Protein AF-A0AAD4F7E1-F1 (afdb_monomer_lite)

Secondary structure (DSSP, 8-state):
-HHHHHHHIIIIIS--TT-GGGS-TT--SSS--TTTEEEEE-SSHHHHHHHHHHHHHHS-SS-------------HHHHHHHIIIIITTTS-GGGSSGGGHHHHHHHHHHHHHH-TTHHHHS-HHHHHHHHHHHHHHHHHHHT---SS--TTS--GGGHHHHHHHHHHHHHHHHHHHTTSSS-SEEEEE--SHHHHHHHHHTTTTSSTTHHHHTSPPPTT-EEEEEEEEE-----SS-----EEEEEEEEE-TT-TT---EE-

Sequence (263 aa):
MLDQGAAFRNRYLRPSRYDEYVGIVGVKSKHINNSHLNVEASTDRRSSASATAFLQGLYPPWPYTSCDLDVPPHNRVFYSSLWDKVFCEAFPRSEANFYNAHELYNYAAFLWGHDNKTRSVMTPDNLEMLRQLAWQEQTLKHGNIPALGDPQEDPLSFIAGRTLCSRVAALFAENIESGGKRNKLNLAFTSHEPFLGFFALANLANGASSNIFSQLPDPGATLTFELFSIETEATDSYDSSTSYGHNVAYHDENDSCNQRQLL

Structure (mmCIF, N/CA/C/O backbone):
data_AF-A0AAD4F7E1-F1
#
_entry.id   AF-A0AAD4F7E1-F1
#
loop_
_atom_site.group_PDB
_atom_site.id
_atom_site.type_symbol
_atom_site.label_atom_id
_atom_site.label_alt_id
_atom_site.label_comp_id
_atom_site.label_asym_id
_atom_site.label_entity_id
_atom_site.label_seq_id
_atom_site.pdbx_PDB_ins_code
_atom_site.Cartn_x
_atom_site.Cartn_y
_atom_site.Cartn_z
_atom_site.occupancy
_atom_site.B_iso_or_equiv
_atom_site.auth_seq_id
_atom_site.auth_comp_id
_atom_site.auth_asym_id
_atom_site.auth_atom_id
_atom_site.pdbx_PDB_model_num
ATOM 1 N N . MET A 1 1 ? 7.174 -8.850 4.051 1.00 67.31 1 MET A N 1
ATOM 2 C CA . MET A 1 1 ? 5.767 -9.168 4.430 1.00 67.31 1 MET A CA 1
ATOM 3 C C . MET A 1 1 ? 5.593 -10.100 5.634 1.00 67.31 1 MET A C 1
ATOM 5 O O . MET A 1 1 ? 4.801 -9.770 6.512 1.00 67.31 1 MET A O 1
ATOM 9 N N . LEU A 1 2 ? 6.266 -11.264 5.709 1.00 59.03 2 LEU A N 1
ATOM 10 C CA . LEU A 1 2 ? 6.235 -12.117 6.920 1.00 59.03 2 LEU A CA 1
ATOM 11 C C . LEU A 1 2 ? 6.606 -11.291 8.165 1.00 59.03 2 LEU A C 1
ATOM 13 O O . LEU A 1 2 ? 5.894 -11.274 9.167 1.00 59.03 2 LEU A O 1
ATOM 17 N N . ASP A 1 3 ? 7.687 -10.535 8.037 1.00 60.81 3 ASP A N 1
ATOM 18 C CA . ASP A 1 3 ? 8.291 -9.765 9.117 1.00 60.81 3 ASP A CA 1
ATOM 19 C C . ASP A 1 3 ? 7.415 -8.576 9.534 1.00 60.81 3 ASP A C 1
ATOM 21 O O . ASP A 1 3 ? 7.286 -8.311 10.726 1.00 60.81 3 ASP A O 1
ATOM 25 N N . GLN A 1 4 ? 6.696 -7.949 8.592 1.00 66.88 4 GLN A N 1
ATOM 26 C CA . GLN A 1 4 ? 5.668 -6.945 8.897 1.00 66.88 4 GLN A CA 1
ATOM 27 C C . GLN A 1 4 ? 4.535 -7.523 9.753 1.00 66.88 4 GLN A C 1
ATOM 29 O O . GLN A 1 4 ? 4.127 -6.919 10.745 1.00 66.88 4 GLN A O 1
ATOM 34 N N . GLY A 1 5 ? 4.088 -8.751 9.465 1.00 66.38 5 GLY A N 1
ATOM 35 C CA . GLY A 1 5 ? 3.150 -9.461 10.337 1.00 66.38 5 GLY A CA 1
ATOM 36 C C . GLY A 1 5 ? 3.700 -9.654 11.758 1.00 66.38 5 GLY A C 1
ATOM 37 O O . GLY A 1 5 ? 2.971 -9.492 12.741 1.00 66.38 5 GLY A O 1
ATOM 38 N N . ALA A 1 6 ? 4.998 -9.948 11.889 1.00 66.75 6 ALA A N 1
ATOM 39 C CA . ALA A 1 6 ? 5.670 -10.090 13.182 1.00 66.75 6 ALA A CA 1
ATOM 40 C C . ALA A 1 6 ? 5.860 -8.741 13.914 1.00 66.75 6 ALA A C 1
ATOM 42 O O . ALA A 1 6 ? 5.690 -8.680 15.136 1.00 66.75 6 ALA A O 1
ATOM 43 N N . ALA A 1 7 ? 6.127 -7.650 13.191 1.00 70.19 7 ALA A N 1
ATOM 44 C CA . ALA A 1 7 ? 6.161 -6.291 13.732 1.00 70.19 7 ALA A CA 1
ATOM 45 C C . ALA A 1 7 ? 4.780 -5.880 14.275 1.00 70.19 7 ALA A C 1
ATOM 47 O O . ALA A 1 7 ? 4.654 -5.515 15.449 1.00 70.19 7 ALA A O 1
ATOM 48 N N . PHE A 1 8 ? 3.717 -6.070 13.483 1.00 76.50 8 PHE A N 1
ATOM 49 C CA . PHE A 1 8 ? 2.327 -5.851 13.903 1.00 76.50 8 PHE A CA 1
ATOM 50 C C . PHE A 1 8 ? 1.940 -6.692 15.122 1.00 76.50 8 PHE A C 1
ATOM 52 O O . PHE A 1 8 ? 1.280 -6.200 16.039 1.00 76.50 8 PHE A O 1
ATOM 59 N N . ARG A 1 9 ? 2.380 -7.954 15.180 1.00 76.25 9 ARG A N 1
ATOM 60 C CA . ARG A 1 9 ? 2.178 -8.824 16.345 1.00 76.25 9 ARG A CA 1
ATOM 61 C C . ARG A 1 9 ? 2.792 -8.240 17.612 1.00 76.25 9 ARG A C 1
ATOM 63 O O . ARG A 1 9 ? 2.140 -8.260 18.657 1.00 76.25 9 ARG A O 1
ATOM 70 N N . ASN A 1 10 ? 4.027 -7.756 17.530 1.00 72.94 10 ASN A N 1
ATOM 71 C CA . ASN A 1 10 ? 4.736 -7.198 18.676 1.00 72.94 10 ASN A CA 1
ATOM 72 C C . ASN A 1 10 ? 4.137 -5.849 19.105 1.00 72.94 10 ASN A C 1
ATOM 74 O O . ASN A 1 10 ? 3.971 -5.626 20.299 1.00 72.94 10 ASN A O 1
ATOM 78 N N . ARG A 1 11 ? 3.718 -5.001 18.158 1.00 77.56 11 ARG A N 1
ATOM 79 C CA . ARG A 1 11 ? 3.070 -3.711 18.442 1.00 77.56 11 ARG A CA 1
ATOM 80 C C . ARG A 1 11 ? 1.660 -3.867 19.028 1.00 77.56 11 ARG A C 1
ATOM 82 O O . ARG A 1 11 ? 1.383 -3.346 20.102 1.00 77.56 11 ARG A O 1
ATOM 89 N N . TYR A 1 12 ? 0.781 -4.608 18.353 1.00 82.19 12 TYR A N 1
ATOM 90 C CA . TYR A 1 12 ? -0.664 -4.579 18.619 1.00 82.19 12 TYR A CA 1
ATOM 91 C C . TYR A 1 12 ? -1.204 -5.775 19.411 1.00 82.19 12 TYR A C 1
ATOM 93 O O . TYR A 1 12 ? -2.217 -5.643 20.101 1.00 82.19 12 TYR A O 1
ATOM 101 N N . LEU A 1 13 ? -0.566 -6.950 19.318 1.00 81.12 13 LEU A N 1
ATOM 102 C CA . LEU A 1 13 ? -1.021 -8.168 20.012 1.00 81.12 13 LEU A CA 1
ATOM 103 C C . LEU A 1 13 ? -0.216 -8.465 21.286 1.00 81.12 13 LEU A C 1
ATOM 105 O O . LEU A 1 13 ? -0.696 -9.195 22.158 1.00 81.12 13 LEU A O 1
ATOM 109 N N . ARG A 1 14 ? 1.025 -7.976 21.381 1.00 74.31 14 ARG A N 1
ATOM 110 C CA . ARG A 1 14 ? 1.951 -8.231 22.497 1.00 74.31 14 ARG A CA 1
ATOM 111 C C . ARG A 1 14 ? 2.820 -6.997 22.824 1.00 74.31 14 ARG A C 1
ATOM 113 O O . ARG A 1 14 ? 4.041 -7.160 22.862 1.00 74.31 14 ARG A O 1
ATOM 120 N N . PRO A 1 15 ? 2.218 -5.810 23.055 1.00 62.94 15 PRO A N 1
ATOM 121 C CA . PRO A 1 15 ? 2.956 -4.571 23.296 1.00 62.94 15 PRO A CA 1
ATOM 122 C C . PRO A 1 15 ? 3.993 -4.703 24.416 1.00 62.94 15 PRO A C 1
ATOM 124 O O . PRO A 1 15 ? 3.857 -5.503 25.349 1.00 62.94 15 PRO A O 1
ATOM 127 N N . SER A 1 16 ? 5.027 -3.869 24.323 1.00 60.69 16 SER A N 1
ATOM 128 C CA . SER A 1 16 ? 5.993 -3.654 25.397 1.00 60.69 16 SER A CA 1
ATOM 129 C C . SER A 1 16 ? 5.299 -3.130 26.659 1.00 60.69 16 SER A C 1
ATOM 131 O O . SER A 1 16 ? 4.289 -2.435 26.574 1.00 60.69 16 SER A O 1
ATOM 133 N N . ARG A 1 17 ? 5.898 -3.351 27.838 1.00 56.66 17 ARG A N 1
ATOM 134 C CA . ARG A 1 17 ? 5.481 -2.682 29.092 1.00 56.66 17 ARG A CA 1
ATOM 135 C C . ARG A 1 17 ? 5.581 -1.150 29.026 1.00 56.66 17 ARG A C 1
ATOM 137 O O . ARG A 1 17 ? 5.051 -0.477 29.898 1.00 56.66 17 ARG A O 1
ATOM 144 N N . TYR A 1 18 ? 6.281 -0.619 28.025 1.00 52.19 18 TYR A N 1
ATOM 145 C CA . TYR A 1 18 ? 6.413 0.815 27.766 1.00 52.19 18 TYR A CA 1
ATOM 146 C C . TYR A 1 18 ? 5.438 1.330 26.684 1.00 52.19 18 TYR A C 1
ATOM 148 O O . TYR A 1 18 ? 5.296 2.536 26.538 1.00 52.19 18 TYR A O 1
ATOM 156 N N . ASP A 1 19 ? 4.725 0.431 25.989 1.00 55.00 19 ASP A N 1
ATOM 157 C CA . ASP A 1 19 ? 3.775 0.721 24.898 1.00 55.00 19 ASP A CA 1
ATOM 158 C C . ASP A 1 19 ? 2.371 0.150 25.195 1.00 55.00 19 ASP A C 1
ATOM 160 O O . ASP A 1 19 ? 1.609 -0.164 24.282 1.00 55.00 19 ASP A O 1
ATOM 164 N N . GLU A 1 20 ? 2.010 -0.050 26.467 1.00 55.41 20 GLU A N 1
ATOM 165 C CA . GLU A 1 20 ? 0.798 -0.800 26.850 1.00 55.41 20 GLU A CA 1
ATOM 166 C C . GLU A 1 20 ? -0.499 -0.187 26.272 1.00 55.41 20 GLU A C 1
ATOM 168 O O . GLU A 1 20 ? -1.402 -0.919 25.864 1.00 55.41 20 GLU A O 1
ATOM 173 N N . TYR A 1 21 ? -0.531 1.139 26.097 1.00 59.41 21 TYR A N 1
ATOM 174 C CA . TYR A 1 21 ? -1.616 1.901 25.458 1.00 59.41 21 TYR A CA 1
ATOM 175 C C . TYR A 1 21 ? -1.772 1.677 23.937 1.00 59.41 21 TYR A C 1
ATOM 177 O O . TYR A 1 21 ? -2.747 2.137 23.350 1.00 59.41 21 TYR A O 1
ATOM 185 N N . VAL A 1 22 ? -0.831 0.984 23.283 1.00 67.50 22 VAL A N 1
ATOM 186 C CA . VAL A 1 22 ? -0.850 0.683 21.835 1.00 67.50 22 VAL A CA 1
ATOM 187 C C . VAL A 1 22 ? -1.504 -0.683 21.542 1.00 67.50 22 VAL A C 1
ATOM 189 O O . VAL A 1 22 ? -1.837 -0.997 20.398 1.00 67.50 22 VAL A O 1
ATOM 192 N N . GLY A 1 23 ? -1.715 -1.518 22.565 1.00 76.38 23 GLY A N 1
ATOM 193 C CA . GLY A 1 23 ? -2.308 -2.848 22.410 1.00 76.38 23 GLY A CA 1
ATOM 194 C C . GLY A 1 23 ? -3.798 -2.821 22.054 1.00 76.38 23 GLY A C 1
ATOM 195 O O . GLY A 1 23 ? -4.587 -2.108 22.671 1.00 76.38 23 GLY A O 1
ATOM 196 N N . ILE A 1 24 ? -4.228 -3.677 21.120 1.00 77.31 24 ILE A N 1
ATOM 197 C CA . ILE A 1 24 ? -5.651 -3.795 20.762 1.00 77.31 24 ILE A CA 1
ATOM 198 C C . ILE A 1 24 ? -6.412 -4.457 21.921 1.00 77.31 24 ILE A C 1
ATOM 200 O O . ILE A 1 24 ? -6.300 -5.664 22.168 1.00 77.31 24 ILE A O 1
ATOM 204 N N . VAL A 1 25 ? -7.220 -3.667 22.631 1.00 78.75 25 VAL A N 1
ATOM 205 C CA . VAL A 1 25 ? -7.875 -4.077 23.882 1.00 78.75 25 VAL A CA 1
ATOM 206 C C . VAL A 1 25 ? -8.715 -5.349 23.700 1.00 78.75 25 VAL A C 1
ATOM 208 O O . VAL A 1 25 ? -9.649 -5.421 22.894 1.00 78.75 25 VAL A O 1
ATOM 211 N N . GLY A 1 26 ? -8.384 -6.387 24.472 1.00 73.69 26 GLY A N 1
ATOM 212 C CA . GLY A 1 26 ? -9.084 -7.677 24.472 1.00 73.69 26 GLY A CA 1
ATOM 213 C C . GLY A 1 26 ? -8.817 -8.587 23.262 1.00 73.69 26 GLY A C 1
ATOM 214 O O . GLY A 1 26 ? -9.483 -9.621 23.129 1.00 73.69 26 GLY A O 1
ATOM 215 N N . VAL A 1 27 ? -7.865 -8.251 22.382 1.00 76.50 27 VAL A N 1
ATOM 216 C CA . VAL A 1 27 ? -7.453 -9.132 21.276 1.00 76.50 27 VAL A CA 1
ATOM 217 C C . VAL A 1 27 ? -6.839 -10.440 21.800 1.00 76.50 27 VAL A C 1
ATOM 219 O O . VAL A 1 27 ? -6.315 -10.516 22.913 1.00 76.50 27 VAL A O 1
ATOM 222 N N . LYS A 1 28 ? -6.909 -11.517 21.009 1.00 73.12 28 LYS A N 1
ATOM 223 C CA . LYS A 1 28 ? -6.310 -12.810 21.368 1.00 73.12 28 LYS A CA 1
ATOM 224 C C . LYS A 1 28 ? -4.953 -12.949 20.684 1.00 73.12 28 LYS A C 1
ATOM 226 O O . LYS A 1 28 ? -4.870 -13.064 19.468 1.00 73.12 28 LYS A O 1
ATOM 231 N N . SER A 1 29 ? -3.878 -12.942 21.470 1.00 67.88 29 SER A N 1
ATOM 232 C CA . SER A 1 29 ? -2.500 -12.898 20.956 1.00 67.88 29 SER A CA 1
ATOM 233 C C . SER A 1 29 ? -1.848 -14.268 20.729 1.00 67.88 29 SER A C 1
ATOM 235 O O . SER A 1 29 ? -0.825 -14.363 20.048 1.00 67.88 29 SER A O 1
ATOM 237 N N . LYS A 1 30 ? -2.425 -15.348 21.273 1.00 58.44 30 LYS A N 1
ATOM 238 C CA . LYS A 1 30 ? -1.916 -16.731 21.133 1.00 58.44 30 LYS A CA 1
ATOM 239 C C . LYS A 1 30 ? -2.726 -17.617 20.177 1.00 58.44 30 LYS A C 1
ATOM 241 O O . LYS A 1 30 ? -2.260 -18.693 19.833 1.00 58.44 30 LYS A O 1
ATOM 246 N N . HIS A 1 31 ? -3.917 -17.187 19.777 1.00 61.50 31 HIS A N 1
ATOM 247 C CA . HIS A 1 31 ? -4.810 -17.888 18.854 1.00 61.50 31 HIS A CA 1
ATOM 248 C C . HIS A 1 31 ? -5.693 -16.860 18.145 1.00 61.50 31 HIS A C 1
ATOM 250 O O . HIS A 1 31 ? -6.003 -15.821 18.729 1.00 61.50 31 HIS A O 1
ATOM 256 N N . ILE A 1 32 ? -6.103 -17.151 16.912 1.00 68.12 32 ILE A N 1
ATOM 257 C CA . ILE A 1 32 ? -7.066 -16.323 16.180 1.00 68.12 32 ILE A CA 1
ATOM 258 C C . ILE A 1 32 ? -8.440 -16.445 16.858 1.00 68.12 32 ILE A C 1
ATOM 260 O O . ILE A 1 32 ? -8.818 -17.518 17.329 1.00 68.12 32 ILE A O 1
ATOM 264 N N . ASN A 1 33 ? -9.188 -15.342 16.907 1.00 71.44 33 ASN A N 1
ATOM 265 C CA . ASN A 1 33 ? -10.633 -15.371 17.117 1.00 71.44 33 ASN A CA 1
ATOM 266 C C . ASN A 1 33 ? -11.307 -14.769 15.880 1.00 71.44 33 ASN A C 1
ATOM 268 O O . ASN A 1 33 ? -11.114 -13.587 15.593 1.00 71.44 33 ASN A O 1
ATOM 272 N N . ASN A 1 34 ? -12.123 -15.561 15.187 1.00 72.12 34 ASN A N 1
ATOM 273 C CA . ASN A 1 34 ? -12.780 -15.164 13.940 1.00 72.12 34 ASN A CA 1
ATOM 274 C C . ASN A 1 34 ? -13.803 -14.025 14.130 1.00 72.12 34 ASN A C 1
ATOM 276 O O . ASN A 1 34 ? -14.219 -13.425 13.149 1.00 72.12 34 ASN A O 1
ATOM 280 N N . SER A 1 35 ? -14.196 -13.689 15.369 1.00 75.81 35 SER A N 1
ATOM 281 C CA . SER A 1 35 ? -15.018 -12.499 15.651 1.00 75.81 35 SER A CA 1
ATOM 282 C C . SER A 1 35 ? -14.207 -11.218 15.913 1.00 75.81 35 SER A C 1
ATOM 284 O O . SER A 1 35 ? -14.798 -10.182 16.208 1.00 75.81 35 SER A O 1
ATOM 286 N N . HIS A 1 36 ? -12.869 -11.283 15.893 1.00 71.06 36 HIS A N 1
ATOM 287 C CA . HIS A 1 36 ? -11.970 -10.149 16.164 1.00 71.06 36 HIS A CA 1
ATOM 288 C C . HIS A 1 36 ? -11.143 -9.714 14.946 1.00 71.06 36 HIS A C 1
ATOM 290 O O . HIS A 1 36 ? -10.714 -8.563 14.910 1.00 71.06 36 HIS A O 1
ATOM 296 N N . LEU A 1 37 ? -10.882 -10.633 14.011 1.00 80.81 37 LEU A N 1
ATOM 297 C CA . LEU A 1 37 ? -9.989 -10.448 12.870 1.00 80.81 37 LEU A CA 1
ATOM 298 C C . LEU A 1 37 ? -10.769 -10.599 11.559 1.00 80.81 37 LEU A C 1
ATOM 300 O O . LEU A 1 37 ? -11.286 -11.682 11.289 1.00 80.81 37 LEU A O 1
ATOM 304 N N . ASN A 1 38 ? -10.794 -9.544 10.746 1.00 85.56 38 ASN A N 1
ATOM 305 C CA . ASN A 1 38 ? -11.227 -9.604 9.350 1.00 85.56 38 ASN A CA 1
ATOM 306 C C . ASN A 1 38 ? -10.009 -9.550 8.411 1.00 85.56 38 ASN A C 1
ATOM 308 O O . ASN A 1 38 ? -9.042 -8.839 8.696 1.00 85.56 38 ASN A O 1
ATOM 312 N N . VAL A 1 39 ? -10.058 -10.293 7.302 1.00 83.81 39 VAL A N 1
ATOM 313 C CA . VAL A 1 39 ? -8.989 -10.355 6.296 1.00 83.81 39 VAL A CA 1
ATOM 314 C C . VAL A 1 39 ? -9.601 -10.329 4.901 1.00 83.81 39 VAL A C 1
ATOM 316 O O . VAL A 1 39 ? -10.274 -11.273 4.493 1.00 83.81 39 VAL A O 1
ATOM 319 N N . GLU A 1 40 ? -9.315 -9.263 4.166 1.00 87.06 40 GLU A N 1
ATOM 320 C CA . GLU A 1 40 ? -9.702 -9.060 2.772 1.00 87.06 40 GLU A CA 1
ATOM 321 C C . GLU A 1 40 ? -8.429 -9.021 1.910 1.00 87.06 40 GLU A C 1
ATOM 323 O O . GLU A 1 40 ? -7.392 -8.511 2.337 1.00 87.06 40 GLU A O 1
ATOM 328 N N . ALA A 1 41 ? -8.474 -9.591 0.706 1.00 83.62 41 ALA A N 1
ATOM 329 C CA . ALA A 1 41 ? -7.342 -9.602 -0.219 1.00 83.62 41 ALA A CA 1
ATOM 330 C C . ALA A 1 41 ? -7.824 -9.516 -1.671 1.00 83.62 41 ALA A C 1
ATOM 332 O O . ALA A 1 41 ? -8.823 -10.148 -2.026 1.00 83.62 41 ALA A O 1
ATOM 333 N N . SER A 1 42 ? -7.093 -8.783 -2.512 1.00 81.31 42 SER A N 1
ATOM 334 C CA . SER A 1 42 ? -7.291 -8.808 -3.964 1.00 81.31 42 SER A CA 1
ATOM 335 C C . SER A 1 42 ? -7.108 -10.225 -4.523 1.00 81.31 42 SER A C 1
ATOM 337 O O . SER A 1 42 ? -6.344 -11.036 -3.995 1.00 81.31 42 SER A O 1
ATOM 339 N N . THR A 1 43 ? -7.834 -10.542 -5.598 1.00 77.88 43 THR A N 1
ATOM 340 C CA . THR A 1 43 ? -7.928 -11.903 -6.162 1.00 77.88 43 THR A CA 1
ATOM 341 C C . THR A 1 43 ? -6.672 -12.379 -6.900 1.00 77.88 43 THR A C 1
ATOM 343 O O . THR A 1 43 ? -6.663 -13.483 -7.445 1.00 77.88 43 THR A O 1
ATOM 346 N N . ASP A 1 44 ? -5.623 -11.563 -6.976 1.00 75.94 44 ASP A N 1
ATOM 347 C CA . ASP A 1 44 ? -4.361 -11.927 -7.607 1.00 75.94 44 ASP A CA 1
ATOM 348 C C . ASP A 1 44 ? -3.473 -12.779 -6.677 1.00 75.94 44 ASP A C 1
ATOM 350 O O . ASP A 1 44 ? -3.673 -12.890 -5.462 1.00 75.94 44 ASP A O 1
ATOM 354 N N . ARG A 1 45 ? -2.448 -13.410 -7.262 1.00 66.50 45 ARG A N 1
ATOM 355 C CA . ARG A 1 45 ? -1.548 -14.306 -6.521 1.00 66.50 45 ARG A CA 1
ATOM 356 C C . ARG A 1 45 ? -0.622 -13.561 -5.549 1.00 66.50 45 ARG A C 1
ATOM 358 O O . ARG A 1 45 ? -0.213 -14.164 -4.562 1.00 66.50 45 ARG A O 1
ATOM 365 N N . ARG A 1 46 ? -0.264 -12.298 -5.811 1.00 70.38 46 ARG A N 1
ATOM 366 C CA . ARG A 1 46 ? 0.646 -11.524 -4.952 1.00 70.38 46 ARG A CA 1
ATOM 367 C C . ARG A 1 46 ? -0.086 -11.119 -3.674 1.00 70.38 46 ARG A C 1
ATOM 369 O O . ARG A 1 46 ? 0.378 -11.484 -2.600 1.00 70.38 46 ARG A O 1
ATOM 376 N N . SER A 1 47 ? -1.255 -10.482 -3.765 1.00 69.75 47 SER A N 1
ATOM 377 C CA . SER A 1 47 ? -2.033 -10.080 -2.582 1.00 69.75 47 SER A CA 1
ATOM 378 C C . SER A 1 47 ? -2.463 -11.268 -1.719 1.00 69.75 47 SER A C 1
ATOM 380 O O . SER A 1 47 ? -2.306 -11.219 -0.500 1.00 69.75 47 SER A O 1
ATOM 382 N N . SER A 1 48 ? -2.920 -12.371 -2.321 1.00 72.88 48 SER A N 1
ATOM 383 C CA . SER A 1 48 ? -3.303 -13.581 -1.571 1.00 72.88 48 SER A CA 1
ATOM 384 C C . SER A 1 48 ? -2.111 -14.316 -0.922 1.00 72.88 48 SER A C 1
ATOM 386 O O . SER A 1 48 ? -2.231 -14.825 0.199 1.00 72.88 48 SER A O 1
ATOM 388 N N . ALA A 1 49 ? -0.932 -14.322 -1.557 1.00 64.44 49 ALA A N 1
ATOM 389 C CA . ALA A 1 49 ? 0.296 -14.832 -0.940 1.00 64.44 49 ALA A CA 1
ATOM 390 C C . ALA A 1 49 ? 0.812 -13.904 0.174 1.00 64.44 49 ALA A C 1
ATOM 392 O O . ALA A 1 49 ? 1.167 -14.389 1.249 1.00 64.44 49 ALA A O 1
ATOM 393 N N . SER A 1 50 ? 0.787 -12.584 -0.033 1.00 69.44 50 SER A N 1
ATOM 394 C CA . SER A 1 50 ? 1.145 -11.578 0.975 1.00 69.44 50 SER A CA 1
ATOM 395 C C . SER A 1 50 ? 0.232 -11.640 2.198 1.00 69.44 50 SER A C 1
ATOM 397 O O . SER A 1 50 ? 0.735 -11.600 3.318 1.00 69.44 50 SER A O 1
ATOM 399 N N . ALA A 1 51 ? -1.076 -11.842 2.009 1.00 71.25 51 ALA A N 1
ATOM 400 C CA . ALA A 1 51 ? -2.023 -12.099 3.094 1.00 71.25 51 ALA A CA 1
ATOM 401 C C . ALA A 1 51 ? -1.624 -13.336 3.911 1.00 71.25 51 ALA A C 1
ATOM 403 O O . ALA A 1 51 ? -1.578 -13.300 5.141 1.00 71.25 51 ALA A O 1
ATOM 404 N N . THR A 1 52 ? -1.27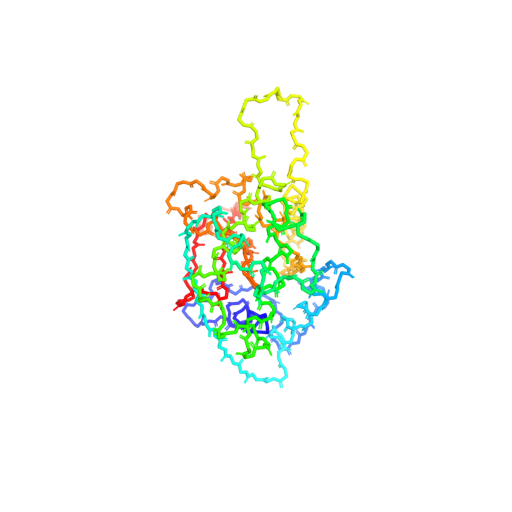2 -14.425 3.222 1.00 69.56 52 THR A N 1
ATOM 405 C CA . THR A 1 52 ? -0.830 -15.675 3.855 1.00 69.56 52 THR A CA 1
ATOM 406 C C . THR A 1 52 ? 0.469 -15.474 4.645 1.00 69.56 52 THR A C 1
ATOM 408 O O . THR A 1 52 ? 0.545 -15.884 5.803 1.00 69.56 52 THR A O 1
ATOM 411 N N . ALA A 1 53 ? 1.465 -14.799 4.065 1.00 59.19 53 ALA A N 1
ATOM 412 C CA . ALA A 1 53 ? 2.749 -14.521 4.709 1.00 59.19 53 ALA A CA 1
ATOM 413 C C . ALA A 1 53 ? 2.606 -13.570 5.911 1.00 59.19 53 ALA A C 1
ATOM 415 O O . ALA A 1 53 ? 3.136 -13.849 6.982 1.00 59.19 53 ALA A O 1
ATOM 416 N N . PHE A 1 54 ? 1.839 -12.486 5.786 1.00 74.44 54 PHE A N 1
ATOM 417 C CA . PHE A 1 54 ? 1.596 -11.561 6.894 1.00 74.44 54 PHE A CA 1
ATOM 418 C C . PHE A 1 54 ? 0.847 -12.248 8.044 1.00 74.44 54 PHE A C 1
ATOM 420 O O . PHE A 1 54 ? 1.206 -12.069 9.205 1.00 74.44 54 PHE A O 1
ATOM 427 N N . LEU A 1 55 ? -0.148 -13.099 7.759 1.00 78.00 55 LEU A N 1
ATOM 428 C CA . LEU A 1 55 ? -0.818 -13.894 8.796 1.00 78.00 55 LEU A CA 1
ATOM 429 C C . LEU A 1 55 ? 0.128 -14.905 9.464 1.00 78.00 55 LEU A C 1
ATOM 431 O O . LEU A 1 55 ? 0.043 -15.095 10.680 1.00 78.00 55 LEU A O 1
ATOM 435 N N . GLN A 1 56 ? 1.065 -15.492 8.711 1.00 69.06 56 GLN A N 1
ATOM 436 C CA . GLN A 1 56 ? 2.158 -16.309 9.255 1.00 69.06 56 GLN A CA 1
ATOM 437 C C . GLN A 1 56 ? 3.156 -15.500 10.100 1.00 69.06 56 GLN A C 1
ATOM 439 O O . GLN A 1 56 ? 3.826 -16.089 10.937 1.00 69.06 56 GLN A O 1
ATOM 444 N N . GLY A 1 57 ? 3.243 -14.177 9.949 1.00 62.47 57 GLY A N 1
ATOM 445 C CA . GLY A 1 57 ? 3.985 -13.304 10.865 1.00 62.47 57 GLY A CA 1
ATOM 446 C C . GLY A 1 57 ? 3.172 -12.914 12.100 1.00 62.47 57 GLY A C 1
ATOM 447 O O . GLY A 1 57 ? 3.665 -12.931 13.230 1.00 62.47 57 GLY A O 1
ATOM 448 N N . LEU A 1 58 ? 1.891 -12.603 11.887 1.00 74.12 58 LEU A N 1
ATOM 449 C CA . LEU A 1 58 ? 0.960 -12.121 12.905 1.00 74.12 58 LEU A CA 1
ATOM 450 C C . LEU A 1 58 ? 0.594 -13.208 13.928 1.00 74.12 58 LEU A C 1
ATOM 452 O O . LEU A 1 58 ? 0.454 -12.925 15.123 1.00 74.12 58 LEU A O 1
ATOM 456 N N . TYR A 1 59 ? 0.490 -14.461 13.477 1.00 70.56 59 TYR A N 1
ATOM 457 C CA . TYR A 1 59 ? 0.258 -15.658 14.291 1.00 70.56 59 TYR A CA 1
ATOM 458 C C . TYR A 1 59 ? 1.285 -16.756 13.937 1.00 70.56 59 TYR A C 1
ATOM 460 O O . TYR A 1 59 ? 0.940 -17.748 13.294 1.00 70.56 59 TYR A O 1
ATOM 468 N N . PRO A 1 60 ? 2.558 -16.596 14.350 1.00 52.69 60 PRO A N 1
ATOM 469 C CA . PRO A 1 60 ? 3.665 -17.334 13.767 1.00 52.69 60 PRO A CA 1
ATOM 470 C C . PRO A 1 60 ? 3.863 -18.730 14.362 1.00 52.69 60 PRO A C 1
ATOM 472 O O . PRO A 1 60 ? 3.822 -18.886 15.589 1.00 52.69 60 PRO A O 1
ATOM 475 N N . PRO A 1 61 ? 4.219 -19.729 13.531 1.00 55.19 61 PRO A N 1
ATOM 476 C CA . PRO A 1 61 ? 4.661 -21.054 13.966 1.00 55.19 61 PRO A CA 1
ATOM 477 C C . PRO A 1 61 ? 6.120 -21.066 14.484 1.00 55.19 61 PRO A C 1
ATOM 479 O O . PRO A 1 61 ? 6.772 -22.100 14.408 1.00 55.19 61 PRO A O 1
ATOM 482 N N . TRP A 1 62 ? 6.574 -19.948 15.082 1.00 34.88 62 TRP A N 1
ATOM 483 C CA . TRP A 1 62 ? 7.933 -19.591 15.562 1.00 34.88 62 TRP A CA 1
ATOM 484 C C . TRP A 1 62 ? 8.807 -18.849 14.497 1.00 34.88 62 TRP A C 1
ATOM 486 O O . TRP A 1 62 ? 8.489 -18.953 13.315 1.00 34.88 62 TRP A O 1
ATOM 496 N N . PRO A 1 63 ? 9.794 -17.989 14.880 1.00 36.78 63 PRO A N 1
ATOM 497 C CA . PRO A 1 63 ? 10.086 -16.741 14.127 1.00 36.78 63 PRO A CA 1
ATOM 498 C C . PRO A 1 63 ? 11.536 -16.507 13.607 1.00 36.78 63 PRO A C 1
ATOM 500 O O . PRO A 1 63 ? 12.482 -17.025 14.193 1.00 36.78 63 PRO A O 1
ATOM 503 N N . TYR A 1 64 ? 11.690 -15.621 12.599 1.00 27.42 64 TYR A N 1
ATOM 504 C CA . TYR A 1 64 ? 12.930 -14.952 12.104 1.00 27.42 64 TYR A CA 1
ATOM 505 C C . TYR A 1 64 ? 12.595 -13.582 11.422 1.00 27.42 64 TYR A C 1
ATOM 507 O O . TYR A 1 64 ? 11.407 -13.274 11.344 1.00 27.42 64 TYR A O 1
ATOM 515 N N . THR A 1 65 ? 13.590 -12.754 11.009 1.00 29.41 65 THR A N 1
ATOM 516 C CA . THR A 1 65 ? 13.430 -11.325 10.559 1.00 29.41 65 THR A CA 1
ATOM 517 C C . THR A 1 65 ? 14.624 -10.700 9.760 1.00 29.41 65 THR A C 1
ATOM 519 O O . THR A 1 65 ? 15.747 -10.957 10.203 1.00 29.41 65 THR A O 1
ATOM 522 N N . SER A 1 66 ? 14.432 -9.800 8.755 1.00 33.69 66 SER A N 1
ATOM 523 C CA . SER A 1 66 ? 15.347 -8.673 8.319 1.00 33.69 66 SER A CA 1
ATOM 524 C C . SER A 1 66 ? 14.912 -7.845 7.057 1.00 33.69 66 SER A C 1
ATOM 526 O O . SER A 1 66 ? 14.262 -8.410 6.183 1.00 33.69 66 SER A O 1
ATOM 528 N N . CYS A 1 67 ? 15.391 -6.586 6.899 1.00 29.98 67 CYS A N 1
ATOM 529 C CA . CYS A 1 67 ? 15.152 -5.616 5.779 1.00 29.98 67 CYS A CA 1
ATOM 530 C C . CYS A 1 67 ? 16.488 -5.174 5.054 1.00 29.98 67 CYS A C 1
ATOM 532 O O . CYS A 1 67 ? 17.390 -6.015 5.041 1.00 29.98 67 CYS A O 1
ATOM 534 N N . ASP A 1 68 ? 16.778 -4.025 4.374 1.00 30.16 68 ASP A N 1
ATOM 535 C CA . ASP A 1 68 ? 16.206 -2.656 4.138 1.00 30.16 68 ASP A CA 1
ATOM 536 C C . ASP A 1 68 ? 16.905 -1.933 2.900 1.00 30.16 68 ASP A C 1
ATOM 538 O O . ASP A 1 68 ? 18.055 -2.292 2.629 1.00 30.16 68 ASP A O 1
ATOM 542 N N . LEU A 1 69 ? 16.315 -0.892 2.229 1.00 28.48 69 LEU A N 1
ATOM 543 C CA . LEU A 1 69 ? 16.889 0.420 1.696 1.00 28.48 69 LEU A CA 1
ATOM 544 C C . LEU A 1 69 ? 16.485 0.976 0.276 1.00 28.48 69 LEU A C 1
ATOM 546 O O . LEU A 1 69 ? 16.103 0.217 -0.608 1.00 28.48 69 LEU A O 1
ATOM 550 N N . ASP A 1 70 ? 16.636 2.315 0.060 1.00 26.88 70 ASP A N 1
ATOM 551 C CA . ASP A 1 70 ? 16.024 3.145 -1.030 1.00 26.88 70 ASP A CA 1
ATOM 552 C C . ASP A 1 70 ? 16.873 4.355 -1.603 1.00 26.88 70 ASP A C 1
ATOM 554 O O . ASP A 1 70 ? 17.803 4.806 -0.925 1.00 26.88 70 ASP A O 1
ATOM 558 N N . VAL A 1 71 ? 16.590 4.897 -2.823 1.00 28.06 71 VAL A N 1
ATOM 559 C CA . VAL A 1 71 ? 17.397 5.924 -3.605 1.00 28.06 71 VAL A CA 1
ATOM 560 C C . VAL A 1 71 ? 16.503 6.876 -4.516 1.00 28.06 71 VAL A C 1
ATOM 562 O O . VAL A 1 71 ? 15.289 6.731 -4.464 1.00 28.06 71 VAL A O 1
ATOM 565 N N . PRO A 1 72 ? 16.999 7.858 -5.354 1.00 35.91 72 PRO A N 1
ATOM 566 C CA . PRO A 1 72 ? 16.166 8.604 -6.364 1.00 35.91 72 PRO A CA 1
ATOM 567 C C . PRO A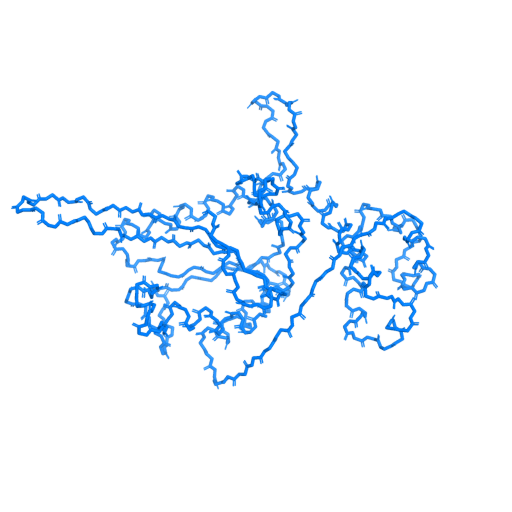 1 72 ? 16.780 8.827 -7.841 1.00 35.91 72 PRO A C 1
ATOM 569 O O . PRO A 1 72 ? 17.390 7.876 -8.324 1.00 35.91 72 PRO A O 1
ATOM 572 N N . PRO A 1 73 ? 16.612 9.930 -8.671 1.00 54.03 73 PRO A N 1
ATOM 573 C CA . PRO A 1 73 ? 16.334 9.902 -10.159 1.00 54.03 73 PRO A CA 1
ATOM 574 C C . PRO A 1 73 ? 17.412 10.594 -11.107 1.00 54.03 73 PRO A C 1
ATOM 576 O O . PRO A 1 73 ? 18.505 10.876 -10.627 1.00 54.03 73 PRO A O 1
ATOM 579 N N . HIS A 1 74 ? 17.325 10.922 -12.439 1.00 42.12 74 HIS A N 1
ATOM 580 C CA . HIS A 1 74 ? 16.253 11.154 -13.471 1.00 42.12 74 HIS A CA 1
ATOM 581 C C . HIS A 1 74 ? 16.520 10.620 -14.955 1.00 42.12 74 HIS A C 1
ATOM 583 O O . HIS A 1 74 ? 17.557 10.039 -15.260 1.00 42.12 74 HIS A O 1
ATOM 589 N N . ASN A 1 75 ? 15.641 10.908 -15.962 1.00 56.75 75 ASN A N 1
ATOM 590 C CA . ASN A 1 75 ? 14.835 9.847 -16.634 1.00 56.75 75 ASN A CA 1
ATOM 591 C C . ASN A 1 75 ? 14.756 9.567 -18.189 1.00 56.75 75 ASN A C 1
ATOM 593 O O . ASN A 1 75 ? 14.128 8.562 -18.520 1.00 56.75 75 ASN A O 1
ATOM 597 N N . ARG A 1 76 ? 15.256 10.342 -19.190 1.00 50.69 76 ARG A N 1
ATOM 598 C CA . ARG A 1 76 ? 14.879 10.086 -20.639 1.00 50.69 76 ARG A CA 1
ATOM 599 C C . ARG A 1 76 ? 15.871 9.317 -21.536 1.00 50.69 76 ARG A C 1
ATOM 601 O O . ARG A 1 76 ? 15.448 8.426 -22.265 1.00 50.69 76 ARG A O 1
ATOM 608 N N . VAL A 1 77 ? 17.172 9.630 -21.513 1.00 58.56 77 VAL A N 1
ATOM 609 C CA . VAL A 1 77 ? 18.204 8.817 -22.219 1.00 58.56 77 VAL A CA 1
ATOM 610 C C . VAL A 1 77 ? 18.263 7.399 -21.634 1.00 58.56 77 VAL A C 1
ATOM 612 O O . VAL A 1 77 ? 18.552 6.428 -22.327 1.00 58.56 77 VAL A O 1
ATOM 615 N N . PHE A 1 78 ? 17.930 7.320 -20.350 1.00 66.19 78 PHE A N 1
ATOM 616 C CA . PHE A 1 78 ? 17.941 6.160 -19.486 1.00 66.19 78 PHE A CA 1
ATOM 617 C C . PHE A 1 78 ? 17.190 4.924 -20.029 1.00 66.19 78 PHE A C 1
ATOM 619 O O . PHE A 1 78 ? 17.810 3.883 -20.227 1.00 66.19 78 PHE A O 1
ATOM 626 N N . TYR A 1 79 ? 15.893 5.026 -20.354 1.00 63.00 79 TYR A N 1
ATOM 627 C CA . TYR A 1 79 ? 15.135 3.887 -20.907 1.00 63.00 79 TYR A CA 1
ATOM 628 C C . TYR A 1 79 ? 15.794 3.290 -22.158 1.00 63.00 79 TYR A C 1
ATOM 630 O O . TYR A 1 79 ? 15.935 2.074 -22.285 1.00 63.00 79 TYR A O 1
ATOM 638 N N . SER A 1 80 ? 16.261 4.156 -23.060 1.00 63.00 80 SER A N 1
ATOM 639 C CA . SER A 1 80 ? 16.931 3.751 -24.297 1.00 63.00 80 SER A CA 1
ATOM 640 C C . SER A 1 80 ? 18.289 3.081 -24.066 1.00 63.00 80 SER A C 1
ATOM 642 O O . SER A 1 80 ? 18.724 2.333 -24.937 1.00 63.00 80 SER A O 1
ATOM 644 N N . SER A 1 81 ? 18.965 3.331 -22.936 1.00 72.38 81 SER A N 1
ATOM 645 C CA . SER A 1 81 ? 20.287 2.759 -22.625 1.00 72.38 81 SER A CA 1
ATOM 646 C C . SER A 1 81 ? 20.235 1.443 -21.836 1.00 72.38 81 SER A C 1
ATOM 648 O O . SER A 1 81 ? 21.212 0.687 -21.860 1.00 72.38 81 SER A O 1
ATOM 650 N N . LEU A 1 82 ? 19.108 1.144 -21.177 1.00 69.75 82 LEU A N 1
ATOM 651 C CA . LEU A 1 82 ? 18.818 -0.175 -20.597 1.00 69.75 82 LEU A CA 1
ATOM 652 C C . LEU A 1 82 ? 18.133 -1.136 -21.570 1.00 69.75 82 LEU A C 1
ATOM 654 O O . LEU A 1 82 ? 18.251 -2.348 -21.394 1.00 69.75 82 LEU A O 1
ATOM 658 N N . TRP A 1 83 ? 17.421 -0.621 -22.578 1.00 74.31 83 TRP A N 1
ATOM 659 C CA . TRP A 1 83 ? 16.574 -1.429 -23.456 1.00 74.31 83 TRP A CA 1
ATOM 660 C C . TRP A 1 83 ? 17.266 -2.683 -24.002 1.00 74.31 83 TRP A C 1
ATOM 662 O O . TRP A 1 83 ? 16.823 -3.803 -23.749 1.00 74.31 83 TRP A O 1
ATOM 672 N N . ASP A 1 84 ? 18.392 -2.480 -24.686 1.00 71.00 84 ASP A N 1
ATOM 673 C CA . ASP A 1 84 ? 19.163 -3.528 -25.359 1.00 71.00 84 ASP A CA 1
ATOM 674 C C . ASP A 1 84 ? 19.939 -4.443 -24.370 1.00 71.00 84 ASP A C 1
ATOM 676 O O . ASP A 1 84 ? 20.652 -5.344 -24.806 1.00 71.00 84 ASP A O 1
ATOM 680 N N . LYS A 1 85 ? 19.817 -4.216 -23.048 1.00 73.81 85 LYS A N 1
ATOM 681 C CA . LYS A 1 85 ? 20.515 -4.949 -21.970 1.00 73.81 85 LYS A CA 1
ATOM 682 C C . LYS A 1 85 ? 19.598 -5.730 -21.021 1.00 73.81 85 LYS A C 1
ATOM 684 O O . LYS A 1 85 ? 20.058 -6.699 -20.427 1.00 73.81 85 LYS A O 1
ATOM 689 N N . VAL A 1 86 ? 18.368 -5.252 -20.805 1.00 75.12 86 VAL A N 1
ATOM 690 C CA . VAL A 1 86 ? 17.459 -5.753 -19.751 1.00 75.12 86 VAL A CA 1
ATOM 691 C C . VAL A 1 86 ? 16.078 -6.121 -20.296 1.00 75.12 86 VAL A C 1
ATOM 693 O O . VAL A 1 86 ? 15.483 -7.079 -19.823 1.00 75.12 86 VAL A O 1
ATOM 696 N N . PHE A 1 87 ? 15.548 -5.387 -21.281 1.00 79.38 87 PHE A N 1
ATOM 697 C CA . PHE A 1 87 ? 14.117 -5.444 -21.627 1.00 79.38 87 PHE A CA 1
ATOM 698 C C . PHE A 1 87 ? 13.800 -6.093 -22.979 1.00 79.38 87 PHE A C 1
ATOM 700 O O . PHE A 1 87 ? 12.674 -6.545 -23.193 1.00 79.38 87 PHE A O 1
ATOM 707 N N . CYS A 1 88 ? 14.776 -6.149 -23.887 1.00 76.31 88 CYS A N 1
ATOM 708 C CA . CYS A 1 88 ? 14.592 -6.520 -25.292 1.00 76.31 88 CYS A CA 1
ATOM 709 C C . CYS A 1 88 ? 14.074 -7.948 -25.556 1.00 76.31 88 CYS A C 1
ATOM 711 O O . CYS A 1 88 ? 13.568 -8.195 -26.649 1.00 76.31 88 CYS A O 1
ATOM 713 N N . GLU A 1 89 ? 14.178 -8.869 -24.591 1.00 72.75 89 GLU A N 1
ATOM 714 C CA . GLU A 1 89 ? 13.631 -10.235 -24.693 1.00 72.75 89 GLU A CA 1
ATOM 715 C C . GLU A 1 89 ? 12.181 -10.358 -24.182 1.00 72.75 89 GLU A C 1
ATOM 717 O O . GLU A 1 89 ? 11.495 -11.318 -24.531 1.00 72.75 89 GLU A O 1
ATOM 722 N N . ALA A 1 90 ? 11.704 -9.408 -23.368 1.00 75.62 90 ALA A N 1
ATOM 723 C CA . ALA A 1 90 ? 10.420 -9.500 -22.660 1.00 75.62 90 ALA A CA 1
ATOM 724 C C . ALA A 1 90 ? 9.347 -8.519 -23.158 1.00 75.62 90 ALA A C 1
ATOM 726 O O . ALA A 1 90 ? 8.158 -8.810 -23.047 1.00 75.62 90 ALA A O 1
ATOM 727 N N . PHE A 1 91 ? 9.758 -7.382 -23.721 1.00 73.44 91 PHE A N 1
ATOM 728 C CA . PHE A 1 91 ? 8.872 -6.324 -24.208 1.00 73.44 91 PHE A CA 1
ATOM 729 C C . PHE A 1 91 ? 9.281 -5.904 -25.640 1.00 73.44 91 PHE A C 1
ATOM 731 O O . PHE A 1 91 ? 10.449 -6.040 -26.011 1.00 73.44 91 PHE A O 1
ATOM 738 N N . PRO A 1 92 ? 8.379 -5.346 -26.470 1.00 75.12 92 PRO A N 1
ATOM 739 C CA . PRO A 1 92 ? 8.731 -4.730 -27.753 1.00 75.12 92 PRO A CA 1
ATOM 740 C C . PRO A 1 92 ? 9.250 -3.291 -27.572 1.00 75.12 92 PRO A C 1
ATOM 742 O O . PRO A 1 92 ? 8.800 -2.565 -26.691 1.00 75.12 92 PRO A O 1
ATOM 745 N N . ARG A 1 93 ? 10.155 -2.811 -28.444 1.00 70.25 93 ARG A N 1
ATOM 746 C CA . ARG A 1 93 ? 10.833 -1.494 -28.279 1.00 70.25 93 ARG A CA 1
ATOM 747 C C . ARG A 1 93 ? 9.889 -0.281 -28.259 1.00 70.25 93 ARG A C 1
ATOM 749 O O . ARG A 1 93 ? 10.268 0.777 -27.771 1.00 70.25 93 ARG A O 1
ATOM 756 N N . SER A 1 94 ? 8.658 -0.426 -28.747 1.00 73.06 94 SER A N 1
ATOM 757 C CA . SER A 1 94 ? 7.580 0.561 -28.592 1.00 73.06 94 SER A CA 1
ATOM 758 C C . SER A 1 94 ? 7.161 0.779 -27.134 1.00 73.06 94 SER A C 1
ATOM 760 O O . SER A 1 94 ? 6.760 1.882 -26.770 1.00 73.06 94 SER A O 1
ATOM 762 N N . GLU A 1 95 ? 7.271 -0.244 -26.290 1.00 69.50 95 GLU A N 1
ATOM 763 C CA . GLU A 1 95 ? 6.858 -0.228 -24.883 1.00 69.50 95 GLU A CA 1
ATOM 764 C C . GLU A 1 95 ? 7.948 0.288 -23.932 1.00 69.50 95 GLU A C 1
ATOM 766 O O . GLU A 1 95 ? 7.664 0.484 -22.755 1.00 69.50 95 GLU A O 1
ATOM 771 N N . ALA A 1 96 ? 9.144 0.593 -24.454 1.00 72.25 96 ALA A N 1
ATOM 772 C CA . ALA A 1 96 ? 10.315 1.161 -23.772 1.00 72.25 96 ALA A CA 1
ATOM 773 C C . ALA A 1 96 ? 10.125 2.625 -23.306 1.00 72.25 96 ALA A C 1
ATOM 775 O O . ALA A 1 96 ? 10.965 3.492 -23.566 1.00 72.25 96 ALA A O 1
ATOM 776 N N . ASN A 1 97 ? 8.974 2.945 -22.717 1.00 67.81 97 ASN A N 1
ATOM 777 C CA . ASN A 1 97 ? 8.499 4.311 -22.547 1.00 67.81 97 ASN A CA 1
ATOM 778 C C . ASN A 1 97 ? 7.759 4.521 -21.212 1.00 67.81 97 ASN A C 1
ATOM 780 O O . ASN A 1 97 ? 7.374 3.580 -20.525 1.00 67.81 97 ASN A O 1
ATOM 784 N N . PHE A 1 98 ? 7.529 5.792 -20.877 1.00 67.19 98 PHE A N 1
ATOM 785 C CA . PHE A 1 98 ? 6.960 6.221 -19.599 1.00 67.19 98 PHE A CA 1
ATOM 786 C C . PHE A 1 98 ? 5.552 5.683 -19.283 1.00 67.19 98 PHE A C 1
ATOM 788 O O . PHE A 1 98 ? 5.245 5.510 -18.113 1.00 67.19 98 PHE A O 1
ATOM 795 N N . TYR A 1 99 ? 4.704 5.390 -20.273 1.00 64.44 99 TYR A N 1
ATOM 796 C CA . TYR A 1 99 ? 3.335 4.905 -20.030 1.00 64.44 99 TYR A CA 1
ATOM 797 C C . TYR A 1 99 ? 3.276 3.479 -19.440 1.00 64.44 99 TYR A C 1
ATOM 799 O O . TYR A 1 99 ? 2.221 3.089 -18.925 1.00 64.44 99 TYR A O 1
ATOM 807 N N . ASN A 1 100 ? 4.404 2.754 -19.505 1.00 69.94 100 ASN A N 1
ATOM 808 C CA . ASN A 1 100 ? 4.617 1.387 -19.015 1.00 69.94 100 ASN A CA 1
ATOM 809 C C . ASN A 1 100 ? 5.737 1.304 -17.952 1.00 69.94 100 ASN A C 1
ATOM 811 O O . ASN A 1 100 ? 6.275 0.221 -17.703 1.00 69.94 100 ASN A O 1
ATOM 815 N N . ALA A 1 101 ? 6.138 2.436 -17.368 1.00 74.06 101 ALA A N 1
ATOM 816 C CA . ALA A 1 101 ? 7.196 2.530 -16.366 1.00 74.06 101 ALA A CA 1
ATOM 817 C C . ALA A 1 101 ? 7.047 1.508 -15.224 1.00 74.06 101 ALA A C 1
ATOM 819 O O . ALA A 1 101 ? 8.038 0.909 -14.814 1.00 74.06 101 ALA A O 1
ATOM 820 N N . HIS A 1 102 ? 5.820 1.263 -14.756 1.00 79.69 102 HIS A N 1
ATOM 821 C CA . HIS A 1 102 ? 5.505 0.292 -13.708 1.00 79.69 102 HIS A CA 1
ATOM 822 C C . HIS A 1 102 ? 5.821 -1.158 -14.098 1.00 79.69 102 HIS A C 1
ATOM 824 O O . HIS A 1 102 ? 6.404 -1.892 -13.301 1.00 79.69 102 HIS A O 1
ATOM 830 N N . GLU A 1 103 ? 5.507 -1.581 -15.324 1.00 78.56 103 GLU A N 1
ATOM 831 C CA . GLU A 1 103 ? 5.808 -2.948 -15.776 1.00 78.56 103 GLU A CA 1
ATOM 832 C C . GLU A 1 103 ? 7.302 -3.130 -16.072 1.00 78.56 103 GLU A C 1
ATOM 834 O O . GLU A 1 103 ? 7.884 -4.157 -15.714 1.00 78.56 103 GLU A O 1
ATOM 839 N N . LEU A 1 104 ? 7.950 -2.101 -16.632 1.00 81.19 104 LEU A N 1
ATOM 840 C CA . LEU A 1 104 ? 9.404 -2.072 -16.818 1.00 81.19 104 LEU A CA 1
ATOM 841 C C . LEU A 1 104 ? 10.142 -2.119 -15.468 1.00 81.19 104 LEU A C 1
ATOM 843 O O . LEU A 1 104 ? 11.097 -2.882 -15.322 1.00 81.19 104 LEU A O 1
ATOM 847 N N . TYR A 1 105 ? 9.681 -1.367 -14.463 1.00 86.75 105 TYR A N 1
ATOM 848 C CA . TYR A 1 105 ? 10.212 -1.420 -13.100 1.00 86.75 105 TYR A CA 1
ATOM 849 C C . TYR A 1 105 ? 10.017 -2.799 -12.466 1.00 86.75 105 TYR A C 1
ATOM 851 O O . TYR A 1 105 ? 11.000 -3.412 -12.059 1.00 86.75 105 TYR A O 1
ATOM 859 N N . ASN A 1 106 ? 8.787 -3.324 -12.432 1.00 82.19 106 ASN A N 1
ATOM 860 C CA . ASN A 1 106 ? 8.491 -4.632 -11.839 1.00 82.19 106 ASN A CA 1
ATOM 861 C C . ASN A 1 106 ? 9.350 -5.753 -12.447 1.00 82.19 106 ASN A C 1
ATOM 863 O O . ASN A 1 106 ? 9.854 -6.616 -11.724 1.00 82.19 106 ASN A O 1
ATOM 867 N N . TYR A 1 107 ? 9.544 -5.734 -13.768 1.00 82.94 107 TYR A N 1
ATOM 868 C CA . TYR A 1 107 ? 10.386 -6.707 -14.459 1.00 82.94 107 TYR A CA 1
ATOM 869 C C . TYR A 1 107 ? 11.877 -6.537 -14.120 1.00 82.94 107 TYR A C 1
ATOM 871 O O . TYR A 1 107 ? 12.549 -7.519 -13.796 1.00 82.94 107 TYR A O 1
ATOM 879 N N . ALA A 1 108 ? 12.389 -5.302 -14.119 1.00 85.44 108 ALA A N 1
ATOM 880 C CA . ALA A 1 108 ? 13.773 -5.012 -13.744 1.00 85.44 108 ALA A CA 1
ATOM 881 C C . ALA A 1 108 ? 14.070 -5.346 -12.273 1.00 85.44 108 ALA A C 1
ATOM 883 O O . ALA A 1 108 ? 15.120 -5.915 -11.986 1.00 85.44 108 ALA A O 1
ATOM 884 N N . ALA A 1 109 ? 13.145 -5.055 -11.355 1.00 84.19 109 ALA A N 1
ATOM 885 C CA . ALA A 1 109 ? 13.242 -5.388 -9.935 1.00 84.19 109 ALA A CA 1
ATOM 886 C C . ALA A 1 109 ? 13.243 -6.906 -9.716 1.00 84.19 109 ALA A C 1
ATOM 888 O O . ALA A 1 109 ? 14.079 -7.433 -8.977 1.00 84.19 109 ALA A O 1
ATOM 889 N N . PHE A 1 110 ? 12.366 -7.634 -10.418 1.00 83.31 110 PHE A N 1
ATOM 890 C CA . PHE A 1 110 ? 12.362 -9.093 -10.392 1.00 83.31 110 PHE A CA 1
ATOM 891 C C . PHE A 1 110 ? 13.699 -9.669 -10.879 1.00 83.31 110 PHE A C 1
ATOM 893 O O . PHE A 1 110 ? 14.303 -10.478 -10.168 1.00 83.31 110 PHE A O 1
ATOM 900 N N . LEU A 1 111 ? 14.197 -9.229 -12.039 1.00 83.75 111 LEU A N 1
ATOM 901 C CA . LEU A 1 111 ? 15.492 -9.672 -12.561 1.00 83.75 111 LEU A CA 1
ATOM 902 C C . LEU A 1 111 ? 16.660 -9.277 -11.645 1.00 83.75 111 LEU A C 1
ATOM 904 O O . LEU A 1 111 ? 17.539 -10.096 -11.400 1.00 83.75 111 LEU A O 1
ATOM 908 N N . TRP A 1 112 ? 16.651 -8.079 -11.060 1.00 82.81 112 TRP A N 1
ATOM 909 C CA . TRP A 1 112 ? 17.656 -7.653 -10.081 1.00 82.81 112 TRP A CA 1
ATOM 910 C C . TRP A 1 112 ? 17.661 -8.529 -8.819 1.00 82.81 112 TRP A C 1
ATOM 912 O O . TRP A 1 112 ? 18.722 -8.818 -8.261 1.00 82.81 112 TRP A O 1
ATOM 922 N N . GLY A 1 113 ? 16.493 -9.010 -8.386 1.00 77.69 113 GLY A N 1
ATOM 923 C CA . GLY A 1 113 ? 16.359 -9.967 -7.286 1.00 77.69 113 GLY A CA 1
ATOM 924 C C . GLY A 1 113 ? 16.865 -11.380 -7.613 1.00 77.69 113 GLY A C 1
ATOM 925 O O . GLY A 1 113 ? 17.399 -12.047 -6.725 1.00 77.69 113 GLY A O 1
ATOM 926 N N . HIS A 1 114 ? 16.755 -11.827 -8.870 1.00 78.69 114 HIS A N 1
ATOM 927 C CA . HIS A 1 114 ? 16.849 -13.256 -9.216 1.00 78.69 114 HIS A CA 1
ATOM 928 C C . HIS A 1 114 ? 17.936 -13.633 -10.242 1.00 78.69 114 HIS A C 1
ATOM 930 O O . HIS A 1 114 ? 18.313 -14.803 -10.299 1.00 78.69 114 HIS A O 1
ATOM 936 N N . ASP A 1 115 ? 18.482 -12.690 -11.014 1.00 80.38 115 ASP A N 1
ATOM 937 C CA . ASP A 1 115 ? 19.517 -12.943 -12.024 1.00 80.38 115 ASP A CA 1
ATOM 938 C C . ASP A 1 115 ? 20.806 -12.137 -11.780 1.00 80.38 115 ASP A C 1
ATOM 940 O O . ASP A 1 115 ? 20.855 -10.905 -11.821 1.00 80.38 115 ASP A O 1
ATOM 944 N N . ASN A 1 116 ? 21.907 -12.870 -11.602 1.00 78.12 116 ASN A N 1
ATOM 945 C CA . ASN A 1 116 ? 23.242 -12.301 -11.438 1.00 78.12 116 ASN A CA 1
ATOM 946 C C . ASN A 1 116 ? 23.794 -11.639 -12.714 1.00 78.12 116 ASN A C 1
ATOM 948 O O . ASN A 1 116 ? 24.708 -10.823 -12.594 1.00 78.12 116 ASN A O 1
ATOM 952 N N . LYS A 1 117 ? 23.282 -11.947 -13.917 1.00 78.69 117 LYS A N 1
ATOM 953 C CA . LYS A 1 117 ? 23.687 -11.226 -15.139 1.00 78.69 117 LYS A CA 1
ATOM 954 C C . LYS A 1 117 ? 23.076 -9.831 -15.178 1.00 78.69 117 LYS A C 1
ATOM 956 O O . LYS A 1 117 ? 23.770 -8.874 -15.495 1.00 78.69 117 LYS A O 1
ATOM 961 N N . THR A 1 118 ? 21.811 -9.684 -14.791 1.00 76.38 118 THR A N 1
ATOM 962 C CA . THR A 1 118 ? 21.159 -8.366 -14.717 1.00 76.38 118 THR A CA 1
ATOM 963 C C . THR A 1 118 ? 21.919 -7.424 -13.769 1.00 76.38 118 THR A C 1
ATOM 965 O O . THR A 1 118 ? 22.181 -6.270 -14.114 1.00 76.38 118 THR A O 1
ATOM 968 N N . ARG A 1 119 ? 22.412 -7.954 -12.638 1.00 78.44 119 ARG A N 1
ATOM 969 C CA . ARG A 1 119 ? 23.295 -7.248 -11.685 1.00 78.44 119 ARG A CA 1
ATOM 970 C C . ARG A 1 119 ? 24.648 -6.788 -12.250 1.00 78.44 119 ARG A C 1
ATOM 972 O O . ARG A 1 119 ? 25.316 -5.993 -11.599 1.00 78.44 119 ARG A O 1
ATOM 979 N N . SER A 1 120 ? 25.078 -7.280 -13.416 1.00 80.12 120 SER A N 1
ATOM 980 C CA . SER A 1 120 ? 26.334 -6.865 -14.063 1.00 80.12 120 SER A CA 1
ATOM 981 C C . SER A 1 120 ? 26.149 -5.908 -15.248 1.00 80.12 120 SER A C 1
ATOM 983 O O . SER A 1 120 ? 27.142 -5.383 -15.755 1.00 80.12 120 SER A O 1
ATOM 985 N N . VAL A 1 121 ? 24.907 -5.642 -15.678 1.00 77.31 121 VAL A N 1
ATOM 986 C CA . VAL A 1 121 ? 24.592 -4.747 -16.818 1.00 77.31 121 VAL A CA 1
ATOM 987 C C . VAL A 1 121 ? 23.753 -3.514 -16.447 1.00 77.31 121 VAL A C 1
ATOM 989 O O . VAL A 1 121 ? 23.656 -2.582 -17.256 1.00 77.31 121 VAL A O 1
ATOM 992 N N . MET A 1 122 ? 23.197 -3.496 -15.232 1.00 80.75 122 MET A N 1
ATOM 993 C CA . MET A 1 122 ? 22.405 -2.425 -14.614 1.00 80.75 122 MET A CA 1
ATOM 994 C C . MET A 1 122 ? 23.055 -2.002 -13.274 1.00 80.75 122 MET A C 1
ATOM 996 O O . MET A 1 122 ? 23.790 -2.792 -12.684 1.00 80.75 122 MET A O 1
ATOM 1000 N N . THR A 1 123 ? 22.820 -0.777 -12.786 1.00 84.88 123 THR A N 1
ATOM 1001 C CA . THR A 1 123 ? 23.273 -0.308 -11.449 1.00 84.88 123 THR A CA 1
ATOM 1002 C C . THR A 1 123 ? 22.103 -0.173 -10.456 1.00 84.88 123 THR A C 1
ATOM 1004 O O . THR A 1 123 ? 20.951 -0.157 -10.897 1.00 84.88 123 THR A O 1
ATOM 1007 N N . PRO A 1 124 ? 22.343 -0.033 -9.133 1.00 79.88 124 PRO A N 1
ATOM 1008 C CA . PRO A 1 124 ? 21.280 0.282 -8.171 1.00 79.88 124 PRO A CA 1
ATOM 1009 C C . PRO A 1 124 ? 20.523 1.564 -8.546 1.00 79.88 124 PRO A C 1
ATOM 1011 O O . PRO A 1 124 ? 19.302 1.545 -8.661 1.00 79.88 124 PRO A O 1
ATOM 1014 N N . ASP A 1 125 ? 21.250 2.636 -8.878 1.00 77.38 125 ASP A N 1
ATOM 1015 C CA . ASP A 1 125 ? 20.681 3.907 -9.355 1.00 77.38 125 ASP A CA 1
ATOM 1016 C C . ASP A 1 125 ? 19.833 3.737 -10.626 1.00 77.38 125 ASP A C 1
ATOM 1018 O O . ASP A 1 125 ? 18.933 4.529 -10.877 1.00 77.38 125 ASP A O 1
ATOM 1022 N N . ASN A 1 126 ? 20.091 2.714 -11.450 1.00 79.50 126 ASN A N 1
ATOM 1023 C CA . ASN A 1 126 ? 19.250 2.393 -12.604 1.00 79.50 126 ASN A CA 1
ATOM 1024 C C . ASN A 1 126 ? 17.955 1.673 -12.197 1.00 79.50 126 ASN A C 1
ATOM 1026 O O . ASN A 1 126 ? 16.908 1.964 -12.770 1.00 79.50 126 ASN A O 1
ATOM 1030 N N . LEU A 1 127 ? 18.000 0.747 -11.235 1.00 83.81 127 LEU A N 1
ATOM 1031 C CA . LEU A 1 127 ? 16.776 0.123 -10.724 1.00 83.81 127 LEU A CA 1
ATOM 1032 C C . LEU A 1 127 ? 15.857 1.181 -10.105 1.00 83.81 127 LEU A C 1
ATOM 1034 O O . LEU A 1 127 ? 14.662 1.220 -10.397 1.00 83.81 127 LEU A O 1
ATOM 1038 N N . GLU A 1 128 ? 16.440 2.077 -9.318 1.00 76.62 128 GLU A N 1
ATOM 1039 C CA . GLU A 1 128 ? 15.703 3.151 -8.674 1.00 76.62 128 GLU A CA 1
ATOM 1040 C C . GLU A 1 128 ? 15.094 4.136 -9.671 1.00 76.62 128 GLU A C 1
ATOM 1042 O O . GLU A 1 128 ? 13.937 4.529 -9.552 1.00 76.62 128 GLU A O 1
ATOM 1047 N N . MET A 1 129 ? 15.841 4.489 -10.715 1.00 77.56 129 MET A N 1
ATOM 1048 C CA . MET A 1 129 ? 15.338 5.316 -11.808 1.00 77.56 129 MET A CA 1
ATOM 1049 C C . MET A 1 129 ? 13.987 4.818 -12.341 1.00 77.56 129 MET A C 1
ATOM 1051 O O . MET A 1 129 ? 13.084 5.609 -12.620 1.00 77.56 129 MET A O 1
ATOM 1055 N N . LEU A 1 130 ? 13.844 3.493 -12.463 1.00 81.75 130 LEU A N 1
ATOM 1056 C CA . LEU A 1 130 ? 12.613 2.841 -12.898 1.00 81.75 130 LEU A CA 1
ATOM 1057 C C . LEU A 1 130 ? 11.521 2.932 -11.823 1.00 81.75 130 LEU A C 1
ATOM 1059 O O . LEU A 1 130 ? 10.379 3.206 -12.180 1.00 81.75 130 LEU A O 1
ATOM 1063 N N . ARG A 1 131 ? 11.856 2.779 -10.535 1.00 82.12 131 ARG A N 1
ATOM 1064 C CA . ARG A 1 131 ? 10.930 2.934 -9.395 1.00 82.12 131 ARG A CA 1
ATOM 1065 C C . ARG A 1 131 ? 10.345 4.348 -9.320 1.00 82.12 131 ARG A C 1
ATOM 1067 O O . ARG A 1 131 ? 9.123 4.508 -9.309 1.00 82.12 131 ARG A O 1
ATOM 1074 N N . GLN A 1 132 ? 11.193 5.375 -9.400 1.00 74.81 132 GLN A N 1
ATOM 1075 C CA . GLN A 1 132 ? 10.792 6.789 -9.453 1.00 74.81 132 GLN A CA 1
ATOM 1076 C C . GLN A 1 132 ? 9.877 7.093 -10.651 1.00 74.81 132 GLN A C 1
ATOM 1078 O O . GLN A 1 132 ? 8.911 7.852 -10.548 1.00 74.81 132 GLN A O 1
ATOM 1083 N N . LEU A 1 133 ? 10.165 6.491 -11.807 1.00 72.06 133 LEU A N 1
ATOM 1084 C CA . LEU A 1 133 ? 9.347 6.628 -13.012 1.00 72.06 133 LEU A CA 1
ATOM 1085 C C . LEU A 1 133 ? 8.008 5.893 -12.911 1.00 72.06 133 LEU A C 1
ATOM 1087 O O . LEU A 1 133 ? 6.984 6.441 -13.321 1.00 72.06 133 LEU A O 1
ATOM 1091 N N . ALA A 1 134 ? 8.011 4.685 -12.355 1.00 79.88 134 ALA A N 1
ATOM 1092 C CA . ALA A 1 134 ? 6.814 3.906 -12.082 1.00 79.88 134 ALA A CA 1
ATOM 1093 C C . ALA A 1 134 ? 5.888 4.655 -11.116 1.00 79.88 134 ALA A C 1
ATOM 1095 O O . ALA A 1 134 ? 4.686 4.724 -11.364 1.00 79.88 134 ALA A O 1
ATOM 1096 N N . TRP A 1 135 ? 6.436 5.309 -10.087 1.00 75.88 135 TRP A N 1
ATOM 1097 C CA . TRP A 1 135 ? 5.665 6.188 -9.208 1.00 75.88 135 TRP A CA 1
ATOM 1098 C C . TRP A 1 135 ? 5.041 7.379 -9.941 1.00 75.88 135 TRP A C 1
ATOM 1100 O O . TRP A 1 135 ? 3.850 7.642 -9.762 1.00 75.88 135 TRP A O 1
ATOM 1110 N N . GLN A 1 136 ? 5.799 8.079 -10.791 1.00 66.62 136 GLN A N 1
ATOM 1111 C CA . GLN A 1 136 ? 5.273 9.212 -11.565 1.00 66.62 136 GLN A CA 1
ATOM 1112 C C . GLN A 1 136 ? 4.126 8.775 -12.492 1.00 66.62 136 GLN A C 1
ATOM 1114 O O . GLN A 1 136 ? 3.100 9.448 -12.571 1.00 66.62 136 GLN A O 1
ATOM 1119 N N . GLU A 1 137 ? 4.268 7.632 -13.164 1.00 73.38 137 GLU A N 1
ATOM 1120 C CA . GLU A 1 137 ? 3.230 7.056 -14.024 1.00 73.38 137 GLU A CA 1
ATOM 1121 C C . GLU A 1 137 ? 1.983 6.640 -13.224 1.00 73.38 137 GLU A C 1
ATOM 1123 O O . GLU A 1 137 ? 0.864 7.030 -13.564 1.00 73.38 137 GLU A O 1
ATOM 1128 N N . GLN A 1 138 ? 2.163 5.884 -12.141 1.00 73.69 138 GLN A N 1
ATOM 1129 C CA . GLN A 1 138 ? 1.065 5.359 -11.326 1.00 73.69 138 GLN A CA 1
ATOM 1130 C C . GLN A 1 138 ? 0.337 6.467 -10.556 1.00 73.69 138 GLN A C 1
ATOM 1132 O O . GLN A 1 138 ? -0.887 6.434 -10.442 1.00 73.69 138 GLN A O 1
ATOM 1137 N N . THR A 1 139 ? 1.040 7.514 -10.122 1.00 64.50 139 THR A N 1
ATOM 1138 C CA . THR A 1 139 ? 0.418 8.703 -9.518 1.00 64.50 139 THR A CA 1
ATOM 1139 C C . THR A 1 139 ? -0.383 9.497 -10.545 1.00 64.50 139 THR A C 1
ATOM 1141 O O . THR A 1 139 ? -1.498 9.918 -10.244 1.00 64.50 139 THR A O 1
ATOM 1144 N N . LEU A 1 140 ? 0.091 9.626 -11.790 1.00 63.06 140 LEU A N 1
ATOM 1145 C CA . LEU A 1 140 ? -0.707 10.226 -12.868 1.00 63.06 140 LEU A CA 1
ATOM 1146 C C . LEU A 1 140 ? -1.976 9.417 -13.200 1.00 63.06 140 LEU A C 1
ATOM 1148 O O . LEU A 1 140 ? -2.963 10.014 -13.631 1.00 63.06 140 LEU A O 1
ATOM 1152 N N . LYS A 1 141 ? -1.971 8.095 -12.973 1.00 64.38 141 LYS A N 1
ATOM 1153 C CA . LYS A 1 141 ? -3.126 7.199 -13.175 1.00 64.38 141 LYS A CA 1
ATOM 1154 C C . LYS A 1 141 ? -4.082 7.115 -11.967 1.00 64.38 141 LYS A C 1
ATOM 1156 O O . LYS A 1 141 ? -5.279 6.939 -12.181 1.00 64.38 141 LYS A O 1
ATOM 1161 N N . HIS A 1 142 ? -3.585 7.234 -10.728 1.00 61.94 142 HIS A N 1
ATOM 1162 C CA . HIS A 1 142 ? -4.329 6.859 -9.503 1.00 61.94 142 HIS A CA 1
ATOM 1163 C C . HIS A 1 142 ? -4.248 7.858 -8.327 1.00 61.94 142 HIS A C 1
ATOM 1165 O O . HIS A 1 142 ? -4.912 7.660 -7.310 1.00 61.94 142 HIS A O 1
ATOM 1171 N N . GLY A 1 143 ? -3.444 8.920 -8.443 1.00 53.75 143 GLY A N 1
ATOM 1172 C CA . GLY A 1 143 ? -3.219 9.930 -7.395 1.00 53.75 143 GLY A CA 1
ATOM 1173 C C . GLY A 1 143 ? -3.294 11.387 -7.876 1.00 53.75 143 GLY A C 1
ATOM 1174 O O . GLY A 1 143 ? -3.040 12.307 -7.104 1.00 53.75 143 GLY A O 1
ATOM 1175 N N . ASN A 1 144 ? -3.636 11.635 -9.142 1.00 52.72 144 ASN A N 1
ATOM 1176 C CA . ASN A 1 144 ? -3.618 12.977 -9.721 1.00 52.72 144 ASN A CA 1
ATOM 1177 C C . ASN A 1 144 ? -4.885 13.780 -9.385 1.00 52.72 144 ASN A C 1
ATOM 1179 O O . ASN A 1 144 ? -5.964 13.477 -9.904 1.00 52.72 144 ASN A O 1
ATOM 1183 N N . ILE A 1 145 ? -4.738 14.832 -8.567 1.00 50.03 145 ILE A N 1
ATOM 1184 C CA . ILE A 1 145 ? -5.772 15.858 -8.364 1.00 50.03 145 ILE A CA 1
ATOM 1185 C C . ILE A 1 145 ? -5.640 16.870 -9.511 1.00 50.03 145 ILE A C 1
ATOM 1187 O O . ILE A 1 145 ? -4.678 17.642 -9.510 1.00 50.03 145 ILE A O 1
ATOM 1191 N N . PRO A 1 146 ? -6.574 16.925 -10.481 1.00 44.94 146 PRO A N 1
ATOM 1192 C CA . PRO A 1 146 ? -6.564 17.988 -11.472 1.00 44.94 146 PRO A CA 1
ATOM 1193 C C . PRO A 1 146 ? -6.813 19.326 -10.773 1.00 44.94 146 PRO A C 1
ATOM 1195 O O . PRO A 1 146 ? -7.901 19.602 -10.267 1.00 44.94 146 PRO A O 1
ATOM 1198 N N . ALA A 1 147 ? -5.791 20.178 -10.752 1.00 45.75 147 ALA A N 1
ATOM 1199 C CA . ALA A 1 147 ? -5.957 21.558 -10.338 1.00 45.75 147 ALA A CA 1
ATOM 1200 C C . ALA A 1 147 ? -6.915 22.263 -11.316 1.00 45.75 147 ALA A C 1
ATOM 1202 O O . ALA A 1 147 ? -6.606 22.377 -12.500 1.00 45.75 147 ALA A O 1
ATOM 1203 N N . LEU A 1 148 ? -8.035 22.773 -10.788 1.00 42.66 148 LEU A N 1
ATOM 1204 C CA . LEU A 1 148 ? -9.054 23.565 -11.495 1.00 42.66 148 LEU A CA 1
ATOM 1205 C C . LEU A 1 148 ? -9.900 22.775 -12.521 1.00 42.66 148 LEU A C 1
ATOM 1207 O O . LEU A 1 148 ? -9.804 22.985 -13.728 1.00 42.66 148 LEU A O 1
ATOM 1211 N N . GLY A 1 149 ? -10.796 21.926 -12.007 1.00 41.28 149 GLY A N 1
ATOM 1212 C CA . GLY A 1 149 ? -12.001 21.440 -12.698 1.00 41.28 149 GLY A CA 1
ATOM 1213 C C . GLY A 1 149 ? -13.283 21.913 -11.991 1.00 41.28 149 GLY A C 1
ATOM 1214 O O . GLY A 1 149 ? -13.216 22.403 -10.862 1.00 41.28 149 GLY A O 1
ATOM 1215 N N . ASP A 1 150 ? -14.441 21.790 -12.645 1.00 44.25 150 ASP A N 1
ATOM 1216 C CA . ASP A 1 150 ? -15.746 22.110 -12.041 1.00 44.25 150 ASP A CA 1
ATOM 1217 C C . ASP A 1 150 ? -16.047 21.149 -10.866 1.00 44.25 150 ASP A C 1
ATOM 1219 O O . ASP A 1 150 ? -15.871 19.942 -11.036 1.00 44.25 150 ASP A O 1
ATOM 1223 N N . PRO A 1 151 ? -16.526 21.619 -9.694 1.00 45.19 151 PRO A N 1
ATOM 1224 C CA . PRO A 1 151 ? -16.925 20.749 -8.582 1.00 45.19 151 PRO A CA 1
ATOM 1225 C C . PRO A 1 151 ? -18.003 19.693 -8.897 1.00 45.19 151 PRO A C 1
ATOM 1227 O O . PRO A 1 151 ? -18.229 18.816 -8.064 1.00 45.19 151 PRO A O 1
ATOM 1230 N N . GLN A 1 152 ? -18.689 19.771 -10.044 1.00 43.09 152 GLN A N 1
ATOM 1231 C CA . GLN A 1 152 ? -19.623 18.742 -10.525 1.00 43.09 152 GLN A CA 1
ATOM 1232 C C . GLN A 1 152 ? -18.972 17.715 -11.473 1.00 43.09 152 GLN A C 1
ATOM 1234 O O . GLN A 1 152 ? -19.479 16.602 -11.593 1.00 43.09 152 GLN A O 1
ATOM 1239 N N . GLU A 1 153 ? -17.822 18.033 -12.075 1.00 43.88 153 GLU A N 1
ATOM 1240 C CA . GLU A 1 153 ? -16.995 17.121 -12.886 1.00 43.88 153 GLU A CA 1
ATOM 1241 C C . GLU A 1 153 ? -15.929 16.439 -11.994 1.00 43.88 153 GLU A C 1
ATOM 1243 O O . GLU A 1 153 ? -14.726 16.466 -12.266 1.00 43.88 153 GLU A O 1
ATOM 1248 N N . ASP A 1 154 ? -16.381 15.863 -10.872 1.00 44.44 154 ASP A N 1
ATOM 12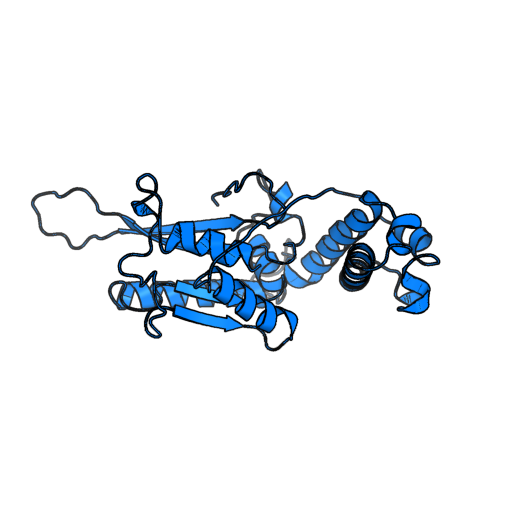49 C CA . ASP A 1 154 ? -15.546 15.264 -9.820 1.00 44.44 154 ASP A CA 1
ATOM 1250 C C . ASP A 1 154 ? -14.699 14.088 -10.373 1.00 44.44 154 ASP A C 1
ATOM 1252 O O . ASP A 1 154 ? -15.251 13.070 -10.810 1.00 44.44 154 ASP A O 1
ATOM 1256 N N . PRO A 1 155 ? -13.355 14.199 -10.402 1.00 46.78 155 PRO A N 1
ATOM 1257 C CA . PRO A 1 155 ? -12.506 13.315 -11.189 1.00 46.78 155 PRO A CA 1
ATOM 1258 C C . PRO A 1 155 ? -12.467 11.878 -10.654 1.00 46.78 155 PRO A C 1
ATOM 1260 O O . PRO A 1 155 ? -12.128 11.601 -9.500 1.00 46.78 155 PRO A O 1
ATOM 1263 N N . LEU A 1 156 ? -12.692 10.931 -11.569 1.00 49.72 156 LEU A N 1
ATOM 1264 C CA . LEU A 1 156 ? -12.684 9.480 -11.332 1.00 49.72 156 LEU A CA 1
ATOM 1265 C C . LEU A 1 156 ? -11.318 8.914 -10.871 1.00 49.72 156 LEU A C 1
ATOM 1267 O O . LEU A 1 156 ? -11.232 7.734 -10.529 1.00 49.72 156 LEU A O 1
ATOM 1271 N N . SER A 1 157 ? -10.262 9.736 -10.818 1.00 48.56 157 SER A N 1
ATOM 1272 C CA . SER A 1 157 ? -8.873 9.373 -10.483 1.00 48.56 157 SER A CA 1
ATOM 1273 C C . SER A 1 157 ? -8.688 8.645 -9.144 1.00 48.56 157 SER A C 1
ATOM 1275 O O . SER A 1 157 ? -7.676 7.979 -8.953 1.00 48.56 157 SER A O 1
ATOM 1277 N N . PHE A 1 158 ? -9.641 8.762 -8.211 1.00 60.19 158 PHE A N 1
ATOM 1278 C CA . PHE A 1 158 ? -9.477 8.339 -6.812 1.00 60.19 158 PHE A CA 1
ATOM 1279 C C . PHE A 1 158 ? -10.343 7.160 -6.371 1.00 60.19 158 PHE A C 1
ATOM 1281 O O . PHE A 1 158 ? -10.472 6.943 -5.168 1.00 60.19 158 PHE A O 1
ATOM 1288 N N . ILE A 1 159 ? -10.962 6.400 -7.281 1.00 66.94 159 ILE A N 1
ATOM 1289 C CA . ILE A 1 159 ? -11.901 5.321 -6.901 1.00 66.94 159 ILE A CA 1
ATOM 1290 C C . ILE A 1 159 ? -11.277 4.355 -5.875 1.00 66.94 159 ILE A C 1
ATOM 1292 O O . ILE A 1 159 ? -11.922 4.036 -4.877 1.00 66.94 159 ILE A O 1
ATOM 1296 N N . ALA A 1 160 ? -10.009 3.967 -6.053 1.00 76.81 160 ALA A N 1
ATOM 1297 C CA . ALA A 1 160 ? -9.279 3.113 -5.113 1.00 76.81 160 ALA A CA 1
ATOM 1298 C C . ALA A 1 160 ? -9.130 3.752 -3.714 1.00 76.81 160 ALA A C 1
ATOM 1300 O O . ALA A 1 160 ? -9.542 3.162 -2.715 1.00 76.81 160 ALA A O 1
ATOM 1301 N N . GLY A 1 161 ? -8.618 4.988 -3.642 1.00 80.31 161 GLY A N 1
ATOM 1302 C CA . GLY A 1 161 ? -8.448 5.726 -2.384 1.00 80.31 161 GLY A CA 1
ATOM 1303 C C . GLY A 1 161 ? -9.773 6.045 -1.681 1.00 80.31 161 GLY A C 1
ATOM 1304 O O . GLY A 1 161 ? -9.906 5.817 -0.483 1.00 80.31 161 GLY A O 1
ATOM 1305 N N . ARG A 1 162 ? -10.799 6.493 -2.421 1.00 76.25 162 ARG A N 1
ATOM 1306 C CA . ARG A 1 162 ? -12.145 6.783 -1.886 1.00 76.25 162 ARG A CA 1
ATOM 1307 C C . ARG A 1 162 ? -12.811 5.517 -1.341 1.00 76.25 162 ARG A C 1
ATOM 1309 O O . ARG A 1 162 ? -13.443 5.577 -0.288 1.00 76.25 162 ARG A O 1
ATOM 1316 N N . THR A 1 163 ? -12.620 4.373 -2.005 1.00 83.00 163 THR A N 1
ATOM 1317 C CA . THR A 1 163 ? -13.098 3.065 -1.523 1.00 83.00 163 THR A CA 1
ATOM 1318 C C . THR A 1 163 ? -12.393 2.662 -0.227 1.00 83.00 163 THR A C 1
ATOM 1320 O O . THR A 1 163 ? -13.067 2.268 0.724 1.00 83.00 163 THR A O 1
ATOM 1323 N N . LEU A 1 164 ? -11.066 2.829 -0.141 1.00 89.31 164 LEU A N 1
ATOM 1324 C CA . LEU A 1 164 ? -10.304 2.572 1.086 1.00 89.31 164 LEU A CA 1
ATOM 1325 C C . LEU A 1 164 ? -10.770 3.471 2.244 1.00 89.31 164 LEU A C 1
ATOM 1327 O O . LEU A 1 164 ? -11.136 2.951 3.296 1.00 89.31 164 LEU A O 1
ATOM 1331 N N . CYS A 1 165 ? -10.847 4.791 2.040 1.00 87.50 165 CYS A N 1
ATOM 1332 C CA . CYS A 1 165 ? -11.342 5.739 3.046 1.00 87.50 165 CYS A CA 1
ATOM 1333 C C . CYS A 1 165 ? -12.753 5.379 3.535 1.00 87.50 165 CYS A C 1
ATOM 1335 O O . CYS A 1 165 ? -13.011 5.363 4.738 1.00 87.50 165 CYS A O 1
ATOM 1337 N N . SER A 1 166 ? -13.662 5.053 2.609 1.00 88.06 166 SER A N 1
ATOM 1338 C CA . SER A 1 166 ? -15.034 4.653 2.937 1.00 88.06 166 SER A CA 1
ATOM 1339 C C . SER A 1 166 ? -15.075 3.347 3.741 1.00 88.06 166 SER A C 1
ATOM 1341 O O . SER A 1 166 ? -15.795 3.269 4.739 1.00 88.06 166 SER A O 1
ATOM 1343 N N . ARG A 1 167 ? -14.256 2.348 3.376 1.00 93.19 167 ARG A N 1
ATOM 1344 C CA . ARG A 1 167 ? -14.163 1.075 4.105 1.00 93.19 167 ARG A CA 1
ATOM 1345 C C . ARG A 1 167 ? -13.590 1.264 5.510 1.00 93.19 167 ARG A C 1
ATOM 1347 O O . ARG A 1 167 ? -14.144 0.698 6.448 1.00 93.19 167 ARG A O 1
ATOM 1354 N N . VAL A 1 168 ? -12.545 2.080 5.674 1.00 93.44 168 VAL A N 1
ATOM 1355 C CA . VAL A 1 168 ? -11.962 2.423 6.986 1.00 93.44 168 VAL A CA 1
ATOM 1356 C C . VAL A 1 168 ? -12.990 3.129 7.875 1.00 93.44 168 VAL A C 1
ATOM 1358 O O . VAL A 1 168 ? -13.206 2.701 9.009 1.00 93.44 168 VAL A O 1
ATOM 1361 N N . ALA A 1 169 ? -13.682 4.147 7.352 1.00 91.31 169 ALA A N 1
ATOM 1362 C CA . ALA A 1 169 ? -14.708 4.877 8.096 1.00 91.31 169 ALA A CA 1
ATOM 1363 C C . ALA A 1 169 ? -15.862 3.963 8.556 1.00 91.31 169 ALA A C 1
ATOM 1365 O O . ALA A 1 169 ? -16.270 4.029 9.716 1.00 91.31 169 ALA A O 1
ATOM 1366 N N . ALA A 1 170 ? -16.340 3.064 7.688 1.00 92.38 170 ALA A N 1
ATOM 1367 C CA . ALA A 1 170 ? -17.364 2.079 8.040 1.00 92.38 170 ALA A CA 1
ATOM 1368 C C . ALA A 1 170 ? -16.880 1.091 9.119 1.00 92.38 170 ALA A C 1
ATOM 1370 O O . ALA A 1 170 ? -17.578 0.859 10.106 1.00 92.38 170 ALA A O 1
ATOM 1371 N N . LEU A 1 171 ? -15.659 0.558 8.984 1.00 94.69 171 LEU A N 1
ATOM 1372 C CA . LEU A 1 171 ? -15.075 -0.365 9.963 1.00 94.69 171 LEU A CA 1
ATOM 1373 C C . LEU A 1 171 ? -14.921 0.276 11.352 1.00 94.69 171 LEU A C 1
ATOM 1375 O O . LEU A 1 171 ? -15.142 -0.410 12.353 1.00 94.69 171 LEU A O 1
ATOM 1379 N N . PHE A 1 172 ? -14.580 1.568 11.416 1.00 93.88 172 PHE A N 1
ATOM 1380 C CA . PHE A 1 172 ? -14.521 2.344 12.659 1.00 93.88 172 PHE A CA 1
ATOM 1381 C C . PHE A 1 172 ? -15.910 2.640 13.241 1.00 93.88 172 PHE A C 1
ATOM 1383 O O . PHE A 1 172 ? -16.096 2.454 14.443 1.00 93.88 172 PHE A O 1
ATOM 1390 N N . ALA A 1 173 ? -16.895 3.022 12.422 1.00 91.81 173 ALA A N 1
ATOM 1391 C CA . ALA A 1 173 ? -18.271 3.228 12.883 1.00 91.81 173 ALA A CA 1
ATOM 1392 C C . ALA A 1 173 ? -18.853 1.945 13.512 1.00 91.81 173 ALA A C 1
ATOM 1394 O O . ALA A 1 173 ? -19.273 1.958 14.667 1.00 91.81 173 ALA A O 1
ATOM 1395 N N . GLU A 1 174 ? -18.751 0.808 12.816 1.00 92.44 174 GLU A N 1
ATOM 1396 C CA . GLU A 1 174 ? -19.163 -0.509 13.327 1.00 92.44 174 GLU A CA 1
ATOM 1397 C C . GLU A 1 174 ? -18.408 -0.923 14.613 1.00 92.44 174 GLU A C 1
ATOM 1399 O O . GLU A 1 174 ? -18.962 -1.601 15.486 1.00 92.44 174 GLU A O 1
ATOM 1404 N N . ASN A 1 175 ? -17.131 -0.536 14.751 1.00 92.12 175 ASN A N 1
ATOM 1405 C CA . ASN A 1 175 ? -16.342 -0.780 15.961 1.00 92.12 175 ASN A CA 1
ATOM 1406 C C . ASN A 1 175 ? -16.926 0.008 17.150 1.00 92.12 175 ASN A C 1
ATOM 1408 O O . ASN A 1 175 ? -17.250 -0.606 18.175 1.00 92.12 175 ASN A O 1
ATOM 1412 N N . ILE A 1 176 ? -17.154 1.316 16.977 1.00 89.06 176 ILE A N 1
ATOM 1413 C CA . ILE A 1 176 ? -17.743 2.219 17.981 1.00 89.06 176 ILE A CA 1
ATOM 1414 C C . ILE A 1 176 ? -19.151 1.750 18.376 1.00 89.06 176 ILE A C 1
ATOM 1416 O O . ILE A 1 176 ? -19.395 1.507 19.558 1.00 89.06 176 ILE A O 1
ATOM 1420 N N . GLU A 1 177 ? -20.041 1.508 17.407 1.00 89.06 177 GLU A N 1
ATOM 1421 C CA . GLU A 1 177 ? -21.408 1.006 17.641 1.00 89.06 177 GLU A CA 1
ATOM 1422 C C . GLU A 1 177 ? -21.430 -0.316 18.425 1.00 89.06 177 GLU A C 1
ATOM 1424 O O . GLU A 1 177 ? -22.295 -0.547 19.271 1.00 89.06 177 GLU A O 1
ATOM 1429 N N . SER A 1 178 ? -20.454 -1.199 18.186 1.00 87.81 178 SER A N 1
ATOM 1430 C CA . SER A 1 178 ? -20.350 -2.467 18.914 1.00 87.81 178 SER A CA 1
ATOM 1431 C C . SER A 1 178 ? -19.834 -2.322 20.358 1.00 87.81 178 SER A C 1
ATOM 1433 O O . SER A 1 178 ? -19.872 -3.295 21.126 1.00 87.81 178 SER A O 1
ATOM 1435 N N . GLY A 1 179 ? -19.333 -1.143 20.740 1.00 84.75 179 GLY A N 1
ATOM 1436 C CA . GLY A 1 179 ? -18.570 -0.922 21.969 1.00 84.75 179 GLY A CA 1
ATOM 1437 C C . GLY A 1 179 ? -17.219 -1.641 21.932 1.00 84.75 179 GLY A C 1
ATOM 1438 O O . GLY A 1 179 ? -16.885 -2.376 22.863 1.00 84.75 179 GLY A O 1
ATOM 1439 N N . GLY A 1 180 ? -16.495 -1.532 20.813 1.00 82.44 180 GLY A N 1
ATOM 1440 C CA . GLY A 1 180 ? -15.184 -2.149 20.607 1.00 82.44 180 GLY A CA 1
ATOM 1441 C C . GLY A 1 180 ? -15.188 -3.678 20.513 1.00 82.44 180 GLY A C 1
ATOM 1442 O O . GLY A 1 180 ? -14.145 -4.301 20.715 1.00 82.44 180 GLY A O 1
ATOM 1443 N N . LYS A 1 181 ? -16.338 -4.321 20.268 1.00 84.81 181 LYS A N 1
ATOM 1444 C CA . LYS A 1 181 ? -16.487 -5.793 20.254 1.00 84.81 181 LYS A CA 1
ATOM 1445 C C . LYS A 1 181 ? -16.226 -6.411 18.880 1.00 84.81 181 LYS A C 1
ATOM 1447 O O . LYS A 1 181 ? -15.721 -7.532 18.823 1.00 84.81 181 LYS A O 1
ATOM 1452 N N . ARG A 1 182 ? -16.566 -5.698 17.804 1.00 85.81 182 ARG A N 1
ATOM 1453 C CA . ARG A 1 182 ? -16.332 -6.073 16.398 1.00 85.81 182 ARG A CA 1
ATOM 1454 C C . ARG A 1 182 ? -15.155 -5.290 15.817 1.00 85.81 182 ARG A C 1
ATOM 1456 O O . ARG A 1 182 ? -14.692 -4.337 16.433 1.00 85.81 182 ARG A O 1
ATOM 1463 N N . ASN A 1 183 ? -14.682 -5.712 14.643 1.00 90.38 183 ASN A N 1
ATOM 1464 C CA . ASN A 1 183 ? -13.711 -4.992 13.809 1.00 90.38 183 ASN A CA 1
ATOM 1465 C C . ASN A 1 183 ? -12.465 -4.521 14.585 1.00 90.38 183 ASN A C 1
ATOM 1467 O O . ASN A 1 183 ? -11.978 -3.409 14.379 1.00 90.38 183 ASN A O 1
ATOM 1471 N N . LYS A 1 184 ? -11.977 -5.362 15.512 1.00 88.19 184 LYS A N 1
ATOM 1472 C CA . LYS A 1 184 ? -10.837 -5.065 16.398 1.00 88.19 184 LYS A CA 1
ATOM 1473 C C . LYS A 1 184 ? -9.511 -5.008 15.642 1.00 88.19 184 LYS A C 1
ATOM 1475 O O . LYS A 1 184 ? -8.652 -4.214 15.998 1.00 88.19 184 LYS A O 1
ATOM 1480 N N . LEU A 1 185 ? -9.347 -5.861 14.632 1.00 91.25 185 LEU A N 1
ATOM 1481 C CA . LEU A 1 185 ? -8.249 -5.818 13.675 1.00 91.25 185 LEU A CA 1
ATOM 1482 C C . LEU A 1 185 ? -8.798 -6.193 12.297 1.00 91.25 185 LEU A C 1
ATOM 1484 O O . LEU A 1 185 ? -9.447 -7.226 12.142 1.00 91.25 185 LEU A O 1
ATOM 1488 N N . ASN A 1 186 ? -8.532 -5.354 11.303 1.00 92.19 186 ASN A N 1
ATOM 1489 C CA . ASN A 1 186 ? -8.963 -5.558 9.926 1.00 92.19 186 ASN A CA 1
ATOM 1490 C C . ASN A 1 186 ? -7.723 -5.422 9.044 1.00 92.19 186 ASN A C 1
ATOM 1492 O O . ASN A 1 186 ? -6.979 -4.455 9.197 1.00 92.19 186 ASN A O 1
ATOM 1496 N N . LEU A 1 187 ? -7.484 -6.393 8.167 1.00 91.12 187 LEU A N 1
ATOM 1497 C CA . LEU A 1 187 ? -6.330 -6.414 7.271 1.00 91.12 187 LEU A CA 1
ATOM 1498 C C . LEU A 1 187 ? -6.824 -6.447 5.826 1.00 91.12 187 LEU A C 1
ATOM 1500 O O . LEU A 1 187 ? -7.645 -7.296 5.480 1.00 91.12 187 LEU A O 1
ATOM 1504 N N . ALA A 1 188 ? -6.314 -5.537 4.999 1.00 91.00 188 ALA A N 1
ATOM 1505 C CA . ALA A 1 188 ? -6.615 -5.461 3.576 1.00 91.00 188 ALA A CA 1
ATOM 1506 C C . ALA A 1 188 ? -5.316 -5.624 2.778 1.00 91.00 188 ALA A C 1
ATOM 1508 O O . ALA A 1 188 ? -4.415 -4.793 2.875 1.00 91.00 188 ALA A O 1
ATOM 1509 N N . PHE A 1 189 ? -5.213 -6.699 2.000 1.00 88.25 189 PHE A N 1
ATOM 1510 C CA . PHE A 1 189 ? -4.041 -6.998 1.179 1.00 88.25 189 PHE A CA 1
ATOM 1511 C C . PHE A 1 189 ? -4.315 -6.617 -0.273 1.00 88.25 189 PHE A C 1
ATOM 1513 O O . PHE A 1 189 ? -5.111 -7.252 -0.962 1.00 88.25 189 PHE A O 1
ATOM 1520 N N . THR A 1 190 ? -3.647 -5.564 -0.729 1.00 86.38 190 THR A N 1
ATOM 1521 C CA . THR A 1 190 ? -3.894 -4.897 -2.011 1.00 86.38 190 THR A CA 1
ATOM 1522 C C . THR A 1 190 ? -2.573 -4.466 -2.651 1.00 86.38 190 THR A C 1
ATOM 1524 O O . THR A 1 190 ? -1.533 -4.460 -1.995 1.00 86.38 190 THR A O 1
ATOM 1527 N N . SER A 1 191 ? -2.625 -4.126 -3.935 1.00 85.06 191 SER A N 1
ATOM 1528 C CA . SER A 1 191 ? -1.614 -3.356 -4.660 1.00 85.06 191 SER A CA 1
ATOM 1529 C C . SER A 1 191 ? -1.584 -1.880 -4.211 1.00 85.06 191 SER A C 1
ATOM 1531 O O . SER A 1 191 ? -2.299 -1.482 -3.288 1.00 85.06 191 SER A O 1
ATOM 1533 N N . HIS A 1 192 ? -0.719 -1.077 -4.828 1.00 86.00 192 HIS A N 1
ATOM 1534 C CA . HIS A 1 192 ? -0.352 0.295 -4.449 1.00 86.00 192 HIS A CA 1
ATOM 1535 C C . HIS A 1 192 ? -1.401 1.376 -4.774 1.00 86.00 192 HIS A C 1
ATOM 1537 O O . HIS A 1 192 ? -1.320 2.476 -4.230 1.00 86.00 192 HIS A O 1
ATOM 1543 N N . GLU A 1 193 ? -2.394 1.127 -5.629 1.00 85.25 193 GLU A N 1
ATOM 1544 C CA . GLU A 1 193 ? -3.329 2.165 -6.093 1.00 85.25 193 GLU A CA 1
ATOM 1545 C C . GLU A 1 193 ? -4.202 2.764 -4.968 1.00 85.25 193 GLU A C 1
ATOM 1547 O O . GLU A 1 193 ? -4.383 3.985 -4.958 1.00 85.25 193 GLU A O 1
ATOM 1552 N N . PRO A 1 194 ? -4.704 1.998 -3.973 1.00 88.88 194 PRO A N 1
ATOM 1553 C CA . PRO A 1 194 ? -5.375 2.571 -2.806 1.00 88.88 194 PRO A CA 1
ATOM 1554 C C . PRO A 1 194 ? -4.448 3.402 -1.910 1.00 88.88 194 PRO A C 1
ATOM 1556 O O . PRO A 1 194 ? -4.923 4.353 -1.293 1.00 88.88 194 PRO A O 1
ATOM 1559 N N . PHE A 1 195 ? -3.145 3.089 -1.860 1.00 89.38 195 PHE A N 1
ATOM 1560 C CA . PHE A 1 195 ? -2.155 3.887 -1.127 1.00 89.38 195 PHE A CA 1
ATOM 1561 C C . PHE A 1 195 ? -1.944 5.233 -1.825 1.00 89.38 195 PHE A C 1
ATOM 1563 O O . PHE A 1 195 ? -2.154 6.268 -1.202 1.00 89.38 195 PHE A O 1
ATOM 1570 N N . LEU A 1 196 ? -1.624 5.234 -3.126 1.00 84.94 196 LEU A N 1
ATOM 1571 C CA . LEU A 1 196 ? -1.446 6.467 -3.909 1.00 84.94 196 LEU A CA 1
ATOM 1572 C C . LEU A 1 196 ? -2.719 7.330 -3.907 1.00 84.94 196 LEU A C 1
ATOM 1574 O O . LEU A 1 196 ? -2.651 8.545 -3.719 1.00 84.94 196 LEU A O 1
ATOM 1578 N N . GLY A 1 197 ? -3.887 6.694 -4.037 1.00 82.56 197 GLY A N 1
ATOM 1579 C CA . GLY A 1 197 ? -5.179 7.364 -3.929 1.00 82.56 197 GLY A CA 1
ATOM 1580 C C . GLY A 1 197 ? -5.424 7.969 -2.543 1.00 82.56 197 GLY A C 1
ATOM 1581 O O . GLY A 1 197 ? -5.941 9.080 -2.456 1.00 82.56 197 GLY A O 1
ATOM 1582 N N . PHE A 1 198 ? -5.032 7.290 -1.459 1.00 87.06 198 PHE A N 1
ATOM 1583 C CA . PHE A 1 198 ? -5.103 7.849 -0.106 1.00 87.06 198 PHE A CA 1
ATOM 1584 C C . PHE A 1 198 ? -4.106 8.999 0.101 1.00 87.06 198 PHE A C 1
ATOM 1586 O O . PHE A 1 198 ? -4.501 10.049 0.602 1.00 87.06 198 PHE A O 1
ATOM 1593 N N . PHE A 1 199 ? -2.847 8.847 -0.323 1.00 86.31 199 PHE A N 1
ATOM 1594 C CA . PHE A 1 199 ? -1.813 9.882 -0.195 1.00 86.31 199 PHE A CA 1
ATOM 1595 C C . PHE A 1 199 ? -2.213 11.176 -0.908 1.00 86.31 199 PHE A C 1
ATOM 1597 O O . PHE A 1 199 ? -1.957 12.262 -0.390 1.00 86.31 199 PHE A O 1
ATOM 1604 N N . ALA A 1 200 ? -2.888 11.069 -2.054 1.00 77.50 200 ALA A N 1
ATOM 1605 C CA . ALA A 1 200 ? -3.469 12.210 -2.746 1.00 77.50 200 ALA A CA 1
ATOM 1606 C C . ALA A 1 200 ? -4.644 12.831 -1.969 1.00 77.50 200 ALA A C 1
ATOM 1608 O O . ALA A 1 200 ? -4.624 14.029 -1.696 1.00 77.50 200 ALA A O 1
ATOM 1609 N N . LEU A 1 201 ? -5.638 12.031 -1.555 1.00 78.81 201 LEU A N 1
ATOM 1610 C CA . LEU A 1 201 ? -6.816 12.515 -0.814 1.00 78.81 201 LEU A CA 1
ATOM 1611 C C . LEU A 1 201 ? -6.458 13.179 0.528 1.00 78.81 201 LEU A C 1
ATOM 1613 O O . LEU A 1 201 ? -7.103 14.149 0.918 1.00 78.81 201 LEU A O 1
ATOM 1617 N N . ALA A 1 202 ? -5.432 12.674 1.215 1.00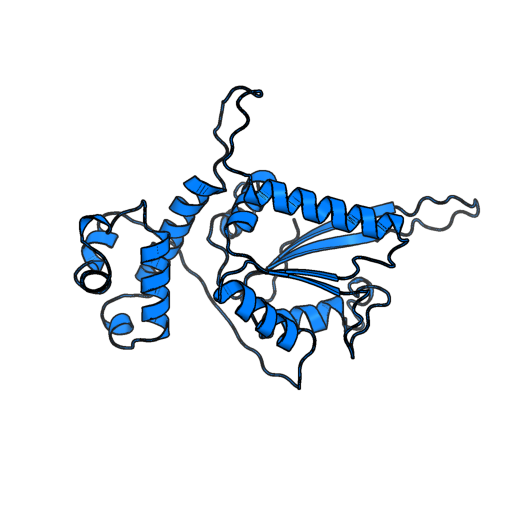 84.06 202 ALA A N 1
ATOM 1618 C CA . ALA A 1 202 ? -4.893 13.238 2.451 1.00 84.06 202 ALA A CA 1
ATOM 1619 C C . ALA A 1 202 ? -3.772 14.279 2.213 1.00 84.06 202 ALA A C 1
ATOM 1621 O O . ALA A 1 202 ? -3.198 14.790 3.170 1.00 84.06 202 ALA A O 1
ATOM 1622 N N . ASN A 1 203 ? -3.476 14.625 0.952 1.00 78.50 203 ASN A N 1
ATOM 1623 C CA . ASN A 1 203 ? -2.488 15.631 0.535 1.00 78.50 203 ASN A CA 1
ATOM 1624 C C . ASN A 1 203 ? -1.038 15.381 1.027 1.00 78.50 203 ASN A C 1
ATOM 1626 O O . ASN A 1 203 ? -0.234 16.307 1.123 1.00 78.50 203 ASN A O 1
ATOM 1630 N N . LEU A 1 204 ? -0.683 14.126 1.314 1.00 81.62 204 LEU A N 1
ATOM 1631 C CA . LEU A 1 204 ? 0.572 13.732 1.973 1.00 81.62 204 LEU A CA 1
ATOM 1632 C C . LEU A 1 204 ? 1.804 13.832 1.064 1.00 81.62 204 LEU A C 1
ATOM 1634 O O . LEU A 1 204 ? 2.916 14.048 1.543 1.00 81.62 204 LEU A O 1
ATOM 1638 N N . ALA A 1 205 ? 1.609 13.734 -0.255 1.00 72.81 205 ALA A N 1
ATOM 1639 C CA . ALA A 1 205 ? 2.656 13.971 -1.252 1.00 72.81 205 ALA A CA 1
ATOM 1640 C C . ALA A 1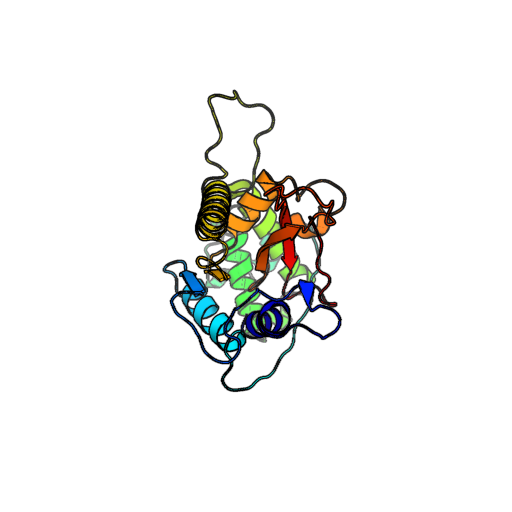 205 ? 3.128 15.443 -1.304 1.00 72.81 205 ALA A C 1
ATOM 1642 O O . ALA A 1 205 ? 4.059 15.766 -2.037 1.00 72.81 205 ALA A O 1
ATOM 1643 N N . ASN A 1 206 ? 2.522 16.344 -0.520 1.00 70.44 206 ASN A N 1
ATOM 1644 C CA . ASN A 1 206 ? 2.895 17.751 -0.413 1.00 70.44 206 ASN A CA 1
ATOM 1645 C C . ASN A 1 206 ? 3.405 18.099 0.998 1.00 70.44 206 ASN A C 1
ATOM 1647 O O . ASN A 1 206 ? 2.988 17.528 2.001 1.00 70.44 206 ASN A O 1
ATOM 1651 N N . GLY A 1 207 ? 4.287 19.098 1.093 1.00 70.62 207 GLY A N 1
ATOM 1652 C CA . GLY A 1 207 ? 4.793 19.596 2.377 1.00 70.62 207 GLY A CA 1
ATOM 1653 C C . GLY A 1 207 ? 5.936 18.762 2.971 1.00 70.62 207 GLY A C 1
ATOM 1654 O O . GLY A 1 207 ? 6.747 18.193 2.242 1.00 70.62 207 GLY A O 1
ATOM 1655 N N . ALA A 1 208 ? 6.044 18.748 4.303 1.00 71.94 208 ALA A N 1
ATOM 1656 C CA . ALA A 1 208 ? 7.248 18.301 5.015 1.00 71.94 208 ALA A CA 1
ATOM 1657 C C . ALA A 1 208 ? 7.575 16.801 4.871 1.00 71.94 208 ALA A C 1
ATOM 1659 O O . ALA A 1 208 ? 8.750 16.451 4.906 1.00 71.94 208 ALA A O 1
ATOM 1660 N N . SER A 1 209 ? 6.568 15.944 4.671 1.00 71.31 209 SER A N 1
ATOM 1661 C CA . SER A 1 209 ? 6.735 14.488 4.494 1.00 71.31 209 SER A CA 1
ATOM 1662 C C . SER A 1 209 ? 6.705 14.041 3.026 1.00 71.31 209 SER A C 1
ATOM 1664 O O . SER A 1 209 ? 6.703 12.844 2.732 1.00 71.31 209 SER A O 1
ATOM 1666 N N . SER A 1 210 ? 6.672 14.993 2.085 1.00 71.19 210 SER A N 1
ATOM 1667 C CA . SER A 1 210 ? 6.508 14.724 0.648 1.00 71.19 210 SER A CA 1
ATOM 1668 C C . SER A 1 210 ? 7.546 13.758 0.074 1.00 71.19 210 SER A C 1
ATOM 1670 O O . SER A 1 210 ? 7.231 13.036 -0.866 1.00 71.19 210 SER A O 1
ATOM 1672 N N . ASN A 1 211 ? 8.748 13.678 0.650 1.00 72.38 211 ASN A N 1
ATOM 1673 C CA . ASN A 1 211 ? 9.809 12.766 0.218 1.00 72.38 211 ASN A CA 1
ATOM 1674 C C . ASN A 1 211 ? 9.475 11.273 0.401 1.00 72.38 211 ASN A C 1
ATOM 1676 O O . ASN A 1 211 ? 10.073 10.451 -0.281 1.00 72.38 211 ASN A O 1
ATOM 1680 N N . ILE A 1 212 ? 8.546 10.920 1.297 1.00 75.38 212 ILE A N 1
ATOM 1681 C CA . ILE A 1 212 ? 8.108 9.530 1.523 1.00 75.38 212 ILE A CA 1
ATOM 1682 C C . ILE A 1 212 ? 6.836 9.225 0.725 1.00 75.38 212 ILE A C 1
ATOM 1684 O O . ILE A 1 212 ? 6.724 8.168 0.114 1.00 75.38 212 ILE A O 1
ATOM 1688 N N . PHE A 1 213 ? 5.907 10.180 0.647 1.00 81.38 213 PHE A N 1
ATOM 1689 C CA . PHE A 1 213 ? 4.634 10.010 -0.066 1.00 81.38 213 PHE A CA 1
ATOM 1690 C C . PHE A 1 213 ? 4.699 10.333 -1.570 1.00 81.38 213 PHE A C 1
ATOM 1692 O O . PHE A 1 213 ? 3.702 10.173 -2.274 1.00 81.38 213 PHE A O 1
ATOM 1699 N N . SER A 1 214 ? 5.870 10.743 -2.071 1.00 75.31 214 SER A N 1
ATOM 1700 C CA . SER A 1 214 ? 6.170 10.903 -3.504 1.00 75.31 214 SER A CA 1
ATOM 1701 C C . SER A 1 214 ? 6.971 9.727 -4.078 1.00 75.31 214 SER A C 1
ATOM 1703 O O . SER A 1 214 ? 7.804 9.919 -4.960 1.00 75.31 214 SER A O 1
ATOM 1705 N N . GLN A 1 215 ? 6.749 8.517 -3.559 1.00 80.06 215 GLN A N 1
ATOM 1706 C CA . GLN A 1 215 ? 7.374 7.276 -4.026 1.00 80.06 215 GLN A CA 1
ATOM 1707 C C . GLN A 1 215 ? 6.333 6.150 -4.130 1.00 80.06 215 GLN A C 1
ATOM 1709 O O . GLN A 1 215 ? 5.219 6.265 -3.610 1.00 80.06 215 GLN A O 1
ATOM 1714 N N . LEU A 1 216 ? 6.662 5.067 -4.844 1.00 81.00 216 LEU A N 1
ATOM 1715 C CA . LEU A 1 216 ? 5.830 3.862 -4.822 1.00 81.00 216 LEU A CA 1
ATOM 1716 C C . LEU A 1 216 ? 6.009 3.169 -3.467 1.00 81.00 216 LEU A C 1
ATOM 1718 O O . LEU A 1 216 ? 7.155 2.983 -3.067 1.00 81.00 216 LEU A O 1
ATOM 1722 N N . PRO A 1 217 ? 4.924 2.737 -2.799 1.00 85.94 217 PRO A N 1
ATOM 1723 C CA . PRO A 1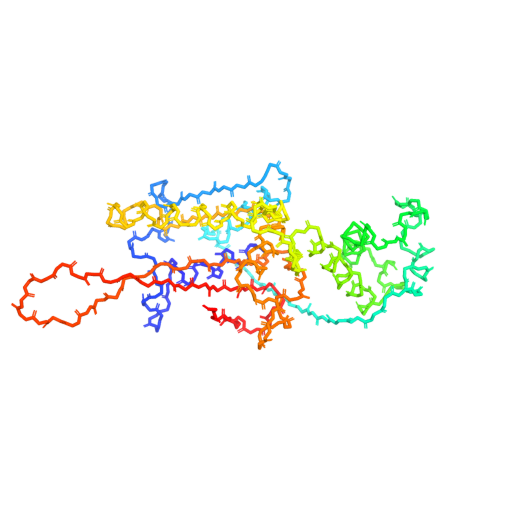 217 ? 5.037 1.846 -1.652 1.00 85.94 217 PRO A CA 1
ATOM 1724 C C . PRO A 1 217 ? 5.776 0.568 -2.045 1.00 85.94 217 PRO A C 1
ATOM 1726 O O . PRO A 1 217 ? 5.376 -0.098 -3.008 1.00 85.94 217 PRO A O 1
ATOM 1729 N N . ASP A 1 218 ? 6.839 0.216 -1.321 1.00 80.31 218 ASP A N 1
ATOM 1730 C CA . ASP A 1 218 ? 7.614 -0.976 -1.659 1.00 80.31 218 ASP A CA 1
ATOM 1731 C C . ASP A 1 218 ? 6.864 -2.278 -1.308 1.00 80.31 218 ASP A C 1
ATOM 1733 O O . ASP A 1 218 ? 5.863 -2.256 -0.580 1.00 80.31 218 ASP A O 1
ATOM 1737 N N . PRO A 1 219 ? 7.295 -3.444 -1.836 1.00 76.62 219 PRO A N 1
ATOM 1738 C CA . PRO A 1 219 ? 6.601 -4.724 -1.666 1.00 76.62 219 PRO A CA 1
ATOM 1739 C C . PRO A 1 219 ? 6.431 -5.199 -0.207 1.00 76.62 219 PRO A C 1
ATOM 1741 O O . PRO A 1 219 ? 7.177 -6.043 0.285 1.00 76.62 219 PRO A O 1
ATOM 1744 N N . GLY A 1 220 ? 5.369 -4.731 0.451 1.00 72.75 220 GLY A N 1
ATOM 1745 C CA . GLY A 1 220 ? 5.031 -5.039 1.845 1.00 72.75 220 GLY A CA 1
ATOM 1746 C C . GLY A 1 220 ? 4.897 -3.817 2.759 1.00 72.75 220 GLY A C 1
ATOM 1747 O O . GLY A 1 220 ? 4.495 -3.959 3.917 1.00 72.75 220 GLY A O 1
ATOM 1748 N N . ALA A 1 221 ? 5.134 -2.614 2.230 1.00 84.25 221 ALA A N 1
ATOM 1749 C CA . ALA A 1 221 ? 4.756 -1.371 2.884 1.00 84.25 221 ALA A CA 1
ATOM 1750 C C . ALA A 1 221 ? 3.286 -1.398 3.340 1.00 84.25 221 ALA A C 1
ATOM 1752 O O . ALA A 1 221 ? 2.400 -1.927 2.662 1.00 84.25 221 ALA A O 1
ATOM 1753 N N . THR A 1 222 ? 3.025 -0.849 4.525 1.00 87.56 222 THR A N 1
ATOM 1754 C CA . THR A 1 222 ? 1.745 -0.990 5.221 1.00 87.56 222 THR A CA 1
ATOM 1755 C C . THR A 1 222 ? 1.222 0.363 5.697 1.00 87.56 222 THR A C 1
ATOM 1757 O O . THR A 1 222 ? 1.867 1.082 6.461 1.00 87.56 222 THR A O 1
ATOM 1760 N N . LEU A 1 223 ? 0.001 0.692 5.270 1.00 89.38 223 LEU A N 1
ATOM 1761 C CA . LEU A 1 223 ? -0.748 1.860 5.717 1.00 89.38 223 LEU A CA 1
ATOM 1762 C C . LEU A 1 223 ? -1.695 1.457 6.854 1.00 89.38 223 LEU A C 1
ATOM 1764 O O . LEU A 1 223 ? -2.538 0.575 6.694 1.00 89.38 223 LEU A O 1
ATOM 1768 N N . THR A 1 224 ? -1.553 2.110 8.004 1.00 91.12 224 THR A N 1
ATOM 1769 C CA . THR A 1 224 ? -2.241 1.754 9.248 1.00 91.12 224 THR A CA 1
ATOM 1770 C C . THR A 1 224 ? -3.162 2.874 9.699 1.00 91.12 224 THR A C 1
ATOM 1772 O O . THR A 1 224 ? -2.732 4.017 9.833 1.00 91.12 224 THR A O 1
ATOM 1775 N N . PHE A 1 225 ? -4.410 2.528 10.004 1.00 91.69 225 PHE A N 1
ATOM 1776 C CA . PHE A 1 225 ? -5.385 3.425 10.616 1.00 91.69 225 PHE A CA 1
ATOM 1777 C C . PHE A 1 225 ? -5.656 2.938 12.044 1.00 91.69 225 PHE A C 1
ATOM 1779 O O . PHE A 1 225 ? -6.110 1.810 12.242 1.00 91.69 225 PHE A O 1
ATOM 1786 N N . GLU A 1 226 ? -5.370 3.772 13.041 1.00 89.94 226 GLU A N 1
ATOM 1787 C CA . GLU A 1 226 ? -5.550 3.450 14.462 1.00 89.94 226 GLU A CA 1
ATOM 1788 C C . GLU A 1 226 ? -6.742 4.237 15.018 1.00 89.94 226 GLU A C 1
ATOM 1790 O O . GLU A 1 226 ? -6.764 5.459 14.914 1.00 89.94 226 GLU A O 1
ATOM 1795 N N . LEU A 1 227 ? -7.708 3.553 15.638 1.00 88.88 227 LEU A N 1
ATOM 1796 C CA . LEU A 1 227 ? -8.816 4.163 16.385 1.00 88.88 227 LEU A CA 1
ATOM 1797 C C . LEU A 1 227 ? -8.558 3.985 17.885 1.00 88.88 227 LEU A C 1
ATOM 1799 O O . LEU A 1 227 ? -8.298 2.865 18.329 1.00 88.88 227 LEU A O 1
ATOM 1803 N N . PHE A 1 228 ? -8.664 5.060 18.665 1.00 83.75 228 PHE A N 1
ATOM 1804 C CA . PHE A 1 228 ? -8.446 5.031 20.113 1.00 83.75 228 PHE A CA 1
ATOM 1805 C C . PHE A 1 228 ? -9.494 5.851 20.871 1.00 83.75 228 PHE A C 1
ATOM 1807 O O . PHE A 1 228 ? -9.998 6.859 20.383 1.00 83.75 228 PHE A O 1
ATOM 1814 N N . SER A 1 229 ? -9.824 5.415 22.085 1.00 80.12 229 SER A N 1
ATOM 1815 C CA . SER A 1 229 ? -10.650 6.172 23.029 1.00 80.12 229 SER A CA 1
ATOM 1816 C C . SER A 1 229 ? -9.765 7.007 23.951 1.00 80.12 229 SER A C 1
ATOM 1818 O O . SER A 1 229 ? -8.815 6.482 24.531 1.00 80.12 229 SER A O 1
ATOM 1820 N N . ILE A 1 230 ? -10.112 8.277 24.127 1.00 75.38 230 ILE A N 1
ATOM 1821 C CA . ILE A 1 230 ? -9.551 9.172 25.135 1.00 75.38 230 ILE A CA 1
ATOM 1822 C C . ILE A 1 230 ? -10.508 9.165 26.328 1.00 75.38 230 ILE A C 1
ATOM 1824 O O . ILE A 1 230 ? -11.683 9.514 26.199 1.00 75.38 230 ILE A O 1
ATOM 1828 N N . GLU A 1 231 ? -9.999 8.759 27.487 1.00 65.25 231 GLU A N 1
ATOM 1829 C CA . GLU A 1 231 ? -10.695 8.882 28.764 1.00 65.25 231 GLU A CA 1
ATOM 1830 C C . GLU A 1 231 ? -10.439 10.294 29.311 1.00 65.25 231 GLU A C 1
ATOM 1832 O O . GLU A 1 231 ? -9.318 10.637 29.684 1.00 65.25 231 GLU A O 1
ATOM 1837 N N . THR A 1 232 ? -11.460 11.151 29.283 1.00 55.66 232 THR A N 1
ATOM 1838 C CA . THR A 1 232 ? -11.429 12.459 29.952 1.00 55.66 232 THR A CA 1
ATOM 1839 C C . THR A 1 232 ? -11.492 12.271 31.465 1.00 55.66 232 THR A C 1
ATOM 1841 O O . THR A 1 232 ? -12.256 11.438 31.947 1.00 55.66 232 THR A O 1
ATOM 1844 N N . GLU A 1 233 ? -10.691 13.039 32.214 1.00 48.59 233 GLU A N 1
ATOM 1845 C CA . GLU A 1 233 ? -10.573 12.875 33.668 1.00 48.59 233 GLU A CA 1
ATOM 1846 C C . GLU A 1 233 ? -11.927 12.961 34.387 1.00 48.59 233 GLU A C 1
ATOM 1848 O O . GLU A 1 233 ? -12.785 13.790 34.067 1.00 48.59 233 GLU A O 1
ATOM 1853 N N . ALA A 1 234 ? -12.103 12.095 35.387 1.00 46.97 234 ALA A N 1
ATOM 1854 C CA . ALA A 1 234 ? -13.358 11.937 36.104 1.00 46.97 234 ALA A CA 1
ATOM 1855 C C . ALA A 1 234 ? -13.677 13.163 36.976 1.00 46.97 234 ALA A C 1
ATOM 1857 O O . ALA A 1 234 ? -13.235 13.280 38.118 1.00 46.97 234 ALA A O 1
ATOM 1858 N N . THR A 1 235 ? -14.511 14.054 36.444 1.00 44.31 235 THR A N 1
ATOM 1859 C CA . THR A 1 235 ? -15.362 14.909 37.278 1.00 44.31 235 THR A CA 1
ATOM 1860 C C . THR A 1 235 ? -16.503 14.061 37.846 1.00 44.31 235 THR A C 1
ATOM 1862 O O . THR A 1 235 ? -17.029 13.193 37.154 1.00 44.31 235 THR A O 1
ATOM 1865 N N . ASP A 1 236 ? -16.915 14.298 39.098 1.00 41.12 236 ASP A N 1
ATOM 1866 C CA . ASP A 1 236 ? -17.915 13.475 39.817 1.00 41.12 236 ASP A CA 1
ATOM 1867 C C . ASP A 1 236 ? -19.358 13.536 39.243 1.00 41.12 236 ASP A C 1
ATOM 1869 O O . ASP A 1 236 ? -20.313 13.053 39.857 1.00 41.12 236 ASP A O 1
ATOM 1873 N N . SER A 1 237 ? -19.550 14.120 38.058 1.00 46.03 237 SER A N 1
ATOM 1874 C CA . SER A 1 237 ? -20.793 14.060 37.286 1.00 46.03 237 SER A CA 1
ATOM 1875 C C . SER A 1 237 ? -20.708 12.979 36.210 1.00 46.03 237 SER A C 1
ATOM 1877 O O . SER A 1 237 ? -19.861 13.052 35.325 1.00 46.03 237 SER A O 1
ATOM 1879 N N . TYR A 1 238 ? -21.633 12.016 36.248 1.00 41.28 238 TYR A N 1
ATOM 1880 C CA . TYR A 1 238 ? -21.764 10.954 35.246 1.00 41.28 238 TYR A CA 1
ATOM 1881 C C . TYR A 1 238 ? -22.130 11.531 33.866 1.00 41.28 238 TYR A C 1
ATOM 1883 O O . TYR A 1 238 ? -23.307 11.721 33.558 1.00 41.28 238 TYR A O 1
ATOM 1891 N N . ASP A 1 239 ? -21.116 11.802 33.047 1.00 45.25 239 ASP A N 1
ATOM 1892 C CA . ASP A 1 239 ? -21.241 12.119 31.624 1.00 45.25 239 ASP A CA 1
ATOM 1893 C C . ASP A 1 239 ? -20.646 10.981 30.780 1.00 45.25 239 ASP A C 1
ATOM 1895 O O . ASP A 1 239 ? -19.624 10.385 31.119 1.00 45.25 239 ASP A O 1
ATOM 1899 N N . SER A 1 240 ? -21.309 10.651 29.675 1.00 52.00 240 SER A N 1
ATOM 1900 C CA . SER A 1 240 ? -20.987 9.509 28.811 1.00 52.00 240 SER A CA 1
ATOM 1901 C C . SER A 1 240 ? -20.009 9.867 27.681 1.00 52.00 240 SER A C 1
ATOM 1903 O O . SER A 1 240 ? -20.054 9.276 26.603 1.00 52.00 240 SER A O 1
ATOM 1905 N N . SER A 1 241 ? -19.151 10.863 27.897 1.00 53.19 241 SER A N 1
ATOM 1906 C CA . SER A 1 241 ? -18.355 11.551 26.872 1.00 53.19 241 SER A CA 1
ATOM 1907 C C . SER A 1 241 ? -17.013 10.879 26.540 1.00 53.19 241 SER A C 1
ATOM 1909 O O . SER A 1 241 ? -15.993 11.546 26.359 1.00 53.19 241 SER A O 1
ATOM 1911 N N . THR A 1 242 ? -17.011 9.548 26.373 1.00 61.28 242 THR A N 1
ATOM 1912 C CA . THR A 1 242 ? -15.863 8.828 25.790 1.00 61.28 242 THR A CA 1
ATOM 1913 C C . THR A 1 242 ? -15.542 9.409 24.413 1.00 61.28 242 THR A C 1
ATOM 1915 O O . THR A 1 242 ? -16.272 9.200 23.443 1.00 61.28 242 THR A O 1
ATOM 1918 N N . SER A 1 243 ? -14.446 10.158 24.333 1.00 71.06 243 SER A N 1
ATOM 1919 C CA . SER A 1 243 ? -14.025 10.833 23.110 1.00 71.06 243 SER A CA 1
ATOM 1920 C C . SER A 1 243 ? -13.191 9.881 22.255 1.00 71.06 243 SER A C 1
ATOM 1922 O O . SER A 1 243 ? -12.392 9.115 22.786 1.00 71.06 243 SER A O 1
ATOM 1924 N N . TYR A 1 244 ? -13.350 9.918 20.932 1.00 74.69 244 TYR A N 1
ATOM 1925 C CA . TYR A 1 244 ? -12.617 9.037 20.016 1.00 74.69 244 TYR A CA 1
ATOM 1926 C C . TYR A 1 244 ? -11.630 9.833 19.162 1.00 74.69 244 TYR A C 1
ATOM 1928 O O . TYR A 1 244 ? -12.012 10.785 18.482 1.00 74.69 244 TYR A O 1
ATOM 1936 N N . GLY A 1 245 ? -10.365 9.420 19.191 1.00 78.19 245 GLY A N 1
ATOM 1937 C CA . GLY A 1 245 ? -9.301 9.913 18.325 1.00 78.19 245 GLY A CA 1
ATOM 1938 C C . GLY A 1 245 ? -8.925 8.886 17.257 1.00 78.19 245 GLY A C 1
ATOM 1939 O O . GLY A 1 245 ? -9.200 7.691 17.390 1.00 78.19 245 GLY A O 1
ATOM 1940 N N . HIS A 1 246 ? -8.284 9.357 16.191 1.00 79.69 246 HIS A N 1
ATOM 1941 C CA . HIS A 1 246 ? -7.733 8.515 15.135 1.00 79.69 246 HIS A CA 1
ATOM 1942 C C . HIS A 1 246 ? -6.314 8.969 14.778 1.00 79.69 246 HIS A C 1
ATOM 1944 O O . HIS A 1 246 ? -6.048 10.167 14.754 1.00 79.69 246 HIS A O 1
ATOM 1950 N N . ASN A 1 247 ? -5.421 8.019 14.492 1.00 81.94 247 ASN A N 1
ATOM 1951 C CA . ASN A 1 247 ? -4.122 8.285 13.864 1.00 81.94 247 ASN A CA 1
ATOM 1952 C C . ASN A 1 247 ? -4.079 7.598 12.498 1.00 81.94 247 ASN A C 1
ATOM 1954 O O . ASN A 1 247 ? -4.667 6.523 12.324 1.00 81.94 247 ASN A O 1
ATOM 1958 N N . VAL A 1 248 ? -3.274 8.137 11.585 1.00 79.19 248 VAL A N 1
ATOM 1959 C CA . VAL A 1 248 ? -2.771 7.376 10.438 1.00 79.19 248 VAL A CA 1
ATOM 1960 C C . VAL A 1 248 ? -1.256 7.239 10.571 1.00 79.19 248 VAL A C 1
ATOM 1962 O O . VAL A 1 248 ? -0.571 8.144 11.046 1.00 79.19 248 VAL A O 1
ATOM 1965 N N . ALA A 1 249 ? -0.731 6.075 10.205 1.00 81.88 249 ALA A N 1
ATOM 1966 C CA . ALA A 1 249 ? 0.698 5.802 10.184 1.00 81.88 249 ALA A CA 1
ATOM 1967 C C . ALA A 1 249 ? 1.053 4.997 8.934 1.00 81.88 249 ALA A C 1
ATOM 1969 O O . ALA A 1 249 ? 0.432 3.972 8.647 1.00 81.88 249 ALA A O 1
ATOM 1970 N N . TYR A 1 250 ? 2.071 5.450 8.214 1.00 79.06 250 TYR A N 1
ATOM 1971 C CA . TYR A 1 250 ? 2.687 4.698 7.127 1.00 79.06 250 TYR A CA 1
ATOM 1972 C C . TYR A 1 250 ? 4.000 4.079 7.614 1.00 79.06 250 TYR A C 1
ATOM 1974 O O . TYR A 1 250 ? 4.707 4.678 8.428 1.00 79.06 250 TYR A O 1
ATOM 1982 N N . HIS A 1 251 ? 4.308 2.875 7.141 1.00 74.44 251 HIS A N 1
ATOM 1983 C CA . HIS A 1 251 ? 5.582 2.212 7.386 1.00 74.44 251 HIS A CA 1
ATOM 1984 C C . HIS A 1 251 ? 5.975 1.384 6.162 1.00 74.44 251 HIS A C 1
ATOM 1986 O O . HIS A 1 251 ? 5.136 0.708 5.566 1.00 74.44 251 HIS A O 1
ATOM 1992 N N . ASP A 1 252 ? 7.253 1.443 5.811 1.00 66.88 252 ASP A N 1
ATOM 1993 C CA . ASP A 1 252 ? 7.827 0.819 4.628 1.00 66.88 252 ASP A CA 1
ATOM 1994 C C . ASP A 1 252 ? 8.878 -0.245 5.015 1.00 66.88 252 ASP A C 1
ATOM 1996 O O . ASP A 1 252 ? 9.552 -0.100 6.036 1.00 66.88 252 ASP A O 1
ATOM 2000 N N . GLU A 1 253 ? 9.036 -1.309 4.216 1.00 52.62 253 GLU A N 1
ATOM 2001 C CA . GLU A 1 253 ? 10.063 -2.348 4.446 1.00 52.62 253 GLU A CA 1
ATOM 2002 C C . GLU A 1 253 ? 11.495 -1.834 4.182 1.00 52.62 253 GLU A C 1
ATOM 2004 O O . GLU A 1 253 ? 12.451 -2.516 4.541 1.00 52.62 253 GLU A O 1
ATOM 2009 N N . ASN A 1 254 ? 11.654 -0.619 3.642 1.00 46.88 254 ASN A N 1
ATOM 2010 C CA . ASN A 1 254 ? 12.951 0.023 3.394 1.00 46.88 254 ASN A CA 1
ATOM 2011 C C . ASN A 1 254 ? 13.349 1.138 4.391 1.00 46.88 254 ASN A C 1
ATOM 2013 O O . ASN A 1 254 ? 14.455 1.674 4.284 1.00 46.88 254 ASN A O 1
ATOM 2017 N N . ASP A 1 255 ? 12.496 1.494 5.361 1.00 44.59 255 ASP A N 1
ATOM 2018 C CA . ASP A 1 255 ? 12.759 2.597 6.304 1.00 44.59 255 ASP A CA 1
ATOM 2019 C C . ASP A 1 255 ? 13.519 2.122 7.561 1.00 44.59 255 ASP A C 1
ATOM 2021 O O . ASP A 1 255 ? 12.938 1.650 8.550 1.00 44.59 255 ASP A O 1
ATOM 2025 N N . SER A 1 256 ? 14.851 2.243 7.503 1.00 30.45 256 SER A N 1
ATOM 2026 C CA . SER A 1 256 ? 15.832 1.450 8.264 1.00 30.45 256 SER A CA 1
ATOM 2027 C C . SER A 1 256 ? 15.974 1.760 9.766 1.00 30.45 256 SER A C 1
ATOM 2029 O O . SER A 1 256 ? 17.071 1.684 10.329 1.00 30.45 256 SER A O 1
ATOM 2031 N N . CYS A 1 257 ? 14.892 2.165 10.436 1.00 30.55 257 CYS A N 1
ATOM 2032 C CA . CYS A 1 257 ? 14.852 2.381 11.887 1.00 30.55 257 CYS A CA 1
ATOM 2033 C C . CYS A 1 257 ? 13.442 2.219 12.511 1.00 30.55 257 CYS A C 1
ATOM 2035 O O . CYS A 1 257 ? 13.199 2.717 13.610 1.00 30.55 257 CYS A O 1
ATOM 2037 N N . ASN A 1 258 ? 12.495 1.531 11.847 1.00 35.59 258 ASN A N 1
ATOM 2038 C CA . ASN A 1 258 ? 11.084 1.419 12.286 1.00 35.59 258 ASN A CA 1
ATOM 2039 C C . ASN A 1 258 ? 10.420 2.796 12.557 1.00 35.59 258 ASN A C 1
ATOM 2041 O O . ASN A 1 258 ? 9.583 2.926 13.458 1.00 35.59 258 ASN A O 1
ATOM 2045 N N . GLN A 1 259 ? 10.810 3.854 11.833 1.00 34.00 259 GLN A N 1
ATOM 2046 C CA . GLN A 1 259 ? 10.393 5.221 12.154 1.00 34.00 259 GLN A CA 1
ATOM 2047 C C . GLN A 1 259 ? 8.973 5.525 11.667 1.00 34.00 259 GLN A C 1
ATOM 2049 O O . GLN A 1 259 ? 8.746 6.129 10.627 1.00 34.00 259 GLN A O 1
ATOM 2054 N N . ARG A 1 260 ? 7.995 5.153 12.503 1.00 39.09 260 ARG A N 1
ATOM 2055 C CA . ARG A 1 260 ? 6.585 5.554 12.393 1.00 39.09 260 ARG A CA 1
ATOM 2056 C C . ARG A 1 260 ? 6.467 7.066 12.168 1.00 39.09 260 ARG A C 1
ATOM 2058 O O . ARG A 1 260 ? 6.501 7.835 13.133 1.00 39.09 260 ARG A O 1
ATOM 2065 N N . GLN A 1 261 ? 6.229 7.479 10.925 1.00 50.53 261 GLN A N 1
ATOM 2066 C CA . GLN A 1 261 ? 5.694 8.807 10.662 1.00 50.53 261 GLN A CA 1
ATOM 2067 C C . GLN A 1 261 ? 4.220 8.830 11.071 1.00 50.53 261 GLN A C 1
ATOM 2069 O O . GLN A 1 261 ? 3.394 8.074 10.557 1.00 50.53 261 GLN A O 1
ATOM 2074 N N . LEU A 1 262 ? 3.927 9.682 12.053 1.00 47.34 262 LEU A N 1
ATOM 2075 C CA . LEU A 1 262 ? 2.576 10.136 12.358 1.00 47.34 262 LEU A CA 1
ATOM 2076 C C . LEU A 1 262 ? 2.129 11.136 11.291 1.00 47.34 262 LEU A C 1
ATOM 2078 O O . LEU A 1 262 ? 2.934 11.957 10.845 1.00 47.34 262 LEU A O 1
ATOM 2082 N N . LEU A 1 263 ? 0.849 11.055 10.936 1.00 51.03 263 LEU A N 1
ATOM 2083 C CA . LEU A 1 263 ? 0.156 11.893 9.960 1.00 51.03 263 LEU A CA 1
ATOM 2084 C C . LEU A 1 263 ? -1.033 12.575 10.646 1.00 51.03 263 LEU A C 1
ATOM 2086 O O . LEU A 1 263 ? -1.755 11.846 11.369 1.00 51.03 263 LEU A O 1
#

Foldseek 3Di:
DLVLLQVCLDQAVNDDPVNPQRYLPPAHSADDDPQQEAEAFDPDPQLVVLSVSSVCNNNPPDDDDDFAAADADDDDVLLVQCCVPQPVVPDPPVCSDLLCLQVVLVRLVVCCVPPPSSVVRADPRSSRHSQLSSLVNLCVQQQDDPDDDDPVPPDPNQPLQVVVVVVVVVLVVVCVVVVNRGSSDYYYRDAQRNVSSVCNVVVVCDDDNVVPSSTGAPSNKDKDKDKDWDDDDDDPDDDPCGDIDMWIWTDGRHPPPRDTDID

pLDDT: mean 70.05, std 16.22, range [26.88, 94.69]

Organism: NCBI:txid669026

Radius of gyration: 21.19 Å; chains: 1; bounding box: 48×45×68 Å

InterPro domains:
  IPR029033 Histidine phosphatase superfamily [G3DSA:3.40.50.1240] (1-77)
  IPR029033 Histidine phosphatase superfamily [G3DSA:3.40.50.1240] (78-262)
  IPR029033 Histidine phosphatase superfamily [SSF53254] (2-231)